Protein AF-B8B6C6-F1 (afdb_monomer)

Nearest PDB structures (foldseek):
  7q74-assembly2_B  TM=8.570E-01  e=9.473E-09  Schizosaccharomyces pombe 972h-
  4lt6-assembly2_B  TM=8.059E-01  e=7.022E-09  Homo sapiens
  7q72-assembly2_B  TM=8.423E-01  e=1.134E-08  Schizosaccharomyces pombe 972h-
  1f5a-assembly1_A  TM=8.511E-01  e=2.262E-07  Bos taurus
  3bn7-assembly1_A-2  TM=2.681E-01  e=3.094E-01  Caulobacter vibrioides CB15

Sequence (293 aa):
MKNRLTHTVDQEQEEHEHNSKKKNNKNKKKNKKKNNNNKKKKGRRRRSDKKREKKIEEEEEEINNNSKRRKRKKVLTTSHPHPKARRPDGSFMPILLPCTPPEFCTSNMTKGTFKKIREELMRGYALTKEPWRHDFEWVWLFAPFPYATKYEEFLRIALCAPTSEELRDWAGWVKSRFRNLILKLESIGVECDPDSTEEVDHTVFEPSIVCHWGLIYKTSTHIDISSLGEDFMKDVINDVYGKVKGTHSKLTMSIVRSSQLPKSLYSHSVYTPYIPQYMLGYQTPTDYSGAAG

InterPro domains:
  IPR007010 Poly(A) polymerase, RNA-binding domain [PF04926] (149-187)
  IPR011068 Nucleotidyltransferase, class I-like, C-terminal [SSF55003] (145-266)

Radius of gyration: 46.15 Å; Cα contacts (8 Å, |Δi|>4): 250; chains: 1; bounding box: 110×116×114 Å

Organism: Oryza sativa subsp. indica (NCBI:txid39946)

Mean predicted aligned error: 16.8 Å

pLDDT: mean 77.24, std 17.91, range [30.42, 97.0]

Solvent-accessible surface area (backbone atoms only — not comparable to full-atom values): 17427 Å² total; per-residue (Å²): 144,89,85,84,79,73,70,70,62,58,55,58,53,51,50,52,51,52,52,49,55,52,53,51,51,51,50,52,53,51,52,54,52,51,53,52,50,50,52,51,51,53,53,51,48,55,52,50,50,54,54,48,52,53,49,50,52,53,51,51,50,50,52,49,49,51,48,52,49,50,49,55,52,47,64,74,62,60,81,64,83,70,75,71,66,71,76,66,84,93,63,64,88,83,47,74,47,99,53,86,77,56,44,64,62,89,71,85,66,47,76,46,54,50,50,51,53,52,51,54,52,50,38,49,44,67,69,56,71,57,70,84,44,94,82,69,57,74,66,65,76,70,48,63,76,53,59,50,79,71,26,65,37,23,46,35,40,38,39,37,12,83,38,66,67,54,28,52,54,46,49,55,59,50,58,74,44,46,57,59,50,50,51,55,36,47,74,68,43,30,38,54,52,78,52,87,66,74,40,69,50,84,90,48,92,48,40,40,45,31,35,57,22,35,46,45,70,77,54,101,63,81,83,59,56,67,61,52,47,53,57,45,46,54,67,52,43,69,46,72,66,33,42,62,52,51,73,69,30,49,80,48,70,46,82,41,45,40,92,72,53,63,70,73,60,50,64,54,45,79,64,54,89,78,56,57,75,88,68,64,70,66,80,68,85,77,77,90,73,88,77,94,129

Foldseek 3Di:
DPDPPPPPPVVVVVVVVVVVVVVVVVVVVVVVVVVVVVVVVVVVVVVVVVVVVVVVVVVVVVVVVVVVVVVVVVVVVPDPPLPPAPPPPPDQPWDWDPDVSIDTDDDLDDPQNSVVVVLLVVLLCVLPVCCVPPPRDPCLNVQDDLVLVLAFKWKKKKKFFQDPVLRVVLCVLLVVLVSVLQVVCVVQQKHKAWDPDWDFDPVDPTTMTMTIIGIDHPDPGDDPQVVSVVVSLCVQPVDPVSVVSPVGMDIDIDMDGSVPDDCVSNPSCPCVVVAPPVSSSSDDPDPPDDDDD

Structure (mmCIF, N/CA/C/O backbone):
data_AF-B8B6C6-F1
#
_entry.id   AF-B8B6C6-F1
#
loop_
_atom_site.group_PDB
_atom_site.id
_atom_site.type_symbol
_atom_site.label_atom_id
_atom_site.label_alt_id
_atom_site.label_comp_id
_atom_site.label_asym_id
_atom_site.label_entity_id
_atom_site.label_seq_id
_atom_site.pdbx_PDB_ins_code
_atom_site.Cartn_x
_atom_site.Cartn_y
_atom_site.Cartn_z
_atom_site.occupancy
_atom_site.B_iso_or_equiv
_atom_site.auth_seq_id
_atom_site.auth_comp_id
_atom_site.auth_asym_id
_atom_site.auth_atom_id
_atom_site.pdbx_PDB_model_num
ATOM 1 N N . MET A 1 1 ? 84.127 76.822 -90.825 1.00 49.03 1 MET A N 1
ATOM 2 C CA . MET A 1 1 ? 84.798 75.607 -90.307 1.00 49.03 1 MET A CA 1
ATOM 3 C C . MET A 1 1 ? 85.359 75.891 -88.919 1.00 49.03 1 MET A C 1
ATOM 5 O O . MET A 1 1 ? 86.426 76.474 -88.829 1.00 49.03 1 MET A O 1
ATOM 9 N N . LYS A 1 2 ? 84.595 75.573 -87.868 1.00 50.22 2 LYS A N 1
ATOM 10 C CA . LYS A 1 2 ? 84.959 75.506 -86.434 1.00 50.22 2 LYS A CA 1
ATOM 11 C C . LYS A 1 2 ? 83.619 75.423 -85.702 1.00 50.22 2 LYS A C 1
ATOM 13 O O . LYS A 1 2 ? 82.993 76.449 -85.518 1.00 50.22 2 LYS A O 1
ATOM 18 N N . ASN A 1 3 ? 83.110 74.205 -85.517 1.00 49.62 3 ASN A N 1
ATOM 19 C CA . ASN A 1 3 ? 82.055 73.827 -84.551 1.00 49.62 3 ASN A CA 1
ATOM 20 C C . ASN A 1 3 ? 81.786 72.309 -84.623 1.00 49.62 3 ASN A C 1
ATOM 22 O O . ASN A 1 3 ? 80.660 71.841 -84.502 1.00 49.62 3 ASN A O 1
ATOM 26 N N . ARG A 1 4 ? 82.831 71.510 -84.879 1.00 51.12 4 ARG A N 1
ATOM 27 C CA . ARG A 1 4 ? 82.735 70.041 -84.939 1.00 51.12 4 ARG A CA 1
ATOM 28 C C . ARG A 1 4 ? 83.867 69.364 -84.167 1.00 51.12 4 ARG A C 1
ATOM 30 O O . ARG A 1 4 ? 84.365 68.333 -84.589 1.00 51.12 4 ARG A O 1
ATOM 37 N N . LEU A 1 5 ? 84.288 69.993 -83.067 1.00 53.97 5 LEU A N 1
ATOM 38 C CA . LEU A 1 5 ? 85.201 69.413 -82.074 1.00 53.97 5 LEU A CA 1
ATOM 39 C C . LEU A 1 5 ? 84.778 69.702 -80.616 1.00 53.97 5 LEU A C 1
ATOM 41 O O . LEU A 1 5 ? 85.496 69.335 -79.698 1.00 53.97 5 LEU A O 1
ATOM 45 N N . THR A 1 6 ? 83.617 70.326 -80.388 1.00 51.28 6 THR A N 1
ATOM 46 C CA . THR A 1 6 ? 83.077 70.606 -79.040 1.00 51.28 6 THR A CA 1
ATOM 47 C C . THR A 1 6 ? 81.849 69.764 -78.695 1.00 51.28 6 THR A C 1
ATOM 49 O O . THR A 1 6 ? 81.317 69.903 -77.610 1.00 51.28 6 THR A O 1
ATOM 52 N N . HIS A 1 7 ? 81.395 68.873 -79.585 1.00 53.59 7 HIS A N 1
ATOM 53 C CA . HIS A 1 7 ? 80.207 68.043 -79.333 1.00 53.59 7 HIS A CA 1
ATOM 54 C C . HIS A 1 7 ? 80.514 66.628 -78.823 1.00 53.59 7 HIS A C 1
ATOM 56 O O . HIS A 1 7 ? 79.595 65.931 -78.409 1.00 53.59 7 HIS A O 1
ATOM 62 N N . THR A 1 8 ? 81.783 66.207 -78.828 1.00 54.91 8 THR A N 1
ATOM 63 C CA . THR A 1 8 ? 82.182 64.831 -78.479 1.00 54.91 8 THR A CA 1
ATOM 64 C C . THR A 1 8 ? 82.743 64.689 -77.059 1.00 54.91 8 THR A C 1
ATOM 66 O O . THR A 1 8 ? 82.810 63.576 -76.559 1.00 54.91 8 THR A O 1
ATOM 69 N N . VAL A 1 9 ? 83.111 65.786 -76.384 1.00 54.47 9 VAL A N 1
ATOM 70 C CA . VAL A 1 9 ? 83.623 65.749 -74.994 1.00 54.47 9 VAL A CA 1
ATOM 71 C C . VAL A 1 9 ? 82.496 65.943 -73.969 1.00 54.47 9 VAL A C 1
ATOM 73 O O . VAL A 1 9 ? 82.506 65.305 -72.918 1.00 54.47 9 VAL A O 1
ATOM 76 N N . ASP A 1 10 ? 81.460 66.716 -74.309 1.00 53.41 10 ASP A N 1
ATOM 77 C CA . ASP A 1 10 ? 80.316 66.945 -73.414 1.00 53.41 10 ASP A CA 1
ATOM 78 C C . ASP A 1 10 ? 79.387 65.717 -73.302 1.00 53.41 10 ASP A C 1
ATOM 80 O O . ASP A 1 10 ? 78.819 65.467 -72.239 1.00 53.41 10 ASP A O 1
ATOM 84 N N . GLN A 1 11 ? 79.288 64.878 -74.345 1.00 54.41 11 GLN A N 1
ATOM 85 C CA . GLN A 1 11 ? 78.466 63.656 -74.300 1.00 54.41 11 GLN A CA 1
ATOM 86 C C . GLN A 1 11 ? 79.065 62.543 -73.420 1.00 54.41 11 GLN A C 1
ATOM 88 O O . GLN A 1 11 ? 78.319 61.842 -72.733 1.00 54.41 11 GLN A O 1
ATOM 93 N N . GLU A 1 12 ? 80.393 62.394 -73.373 1.00 55.03 12 GLU A N 1
ATOM 94 C CA . GLU A 1 12 ? 81.042 61.365 -72.544 1.00 55.03 12 GLU A CA 1
ATOM 95 C C . GLU A 1 12 ? 81.086 61.750 -71.052 1.00 55.03 12 GLU A C 1
ATOM 97 O O . GLU A 1 12 ? 80.965 60.880 -70.182 1.00 55.03 12 GLU A O 1
ATOM 102 N N . GLN A 1 13 ? 81.172 63.045 -70.721 1.00 55.22 13 GLN A N 1
ATOM 103 C CA . GLN A 1 13 ? 81.067 63.518 -69.333 1.00 55.22 13 GLN A CA 1
ATOM 104 C C . GLN A 1 13 ? 79.631 63.444 -68.788 1.00 55.22 13 GLN A C 1
ATOM 106 O O . GLN A 1 13 ? 79.444 63.019 -67.641 1.00 55.22 13 GLN A O 1
ATOM 111 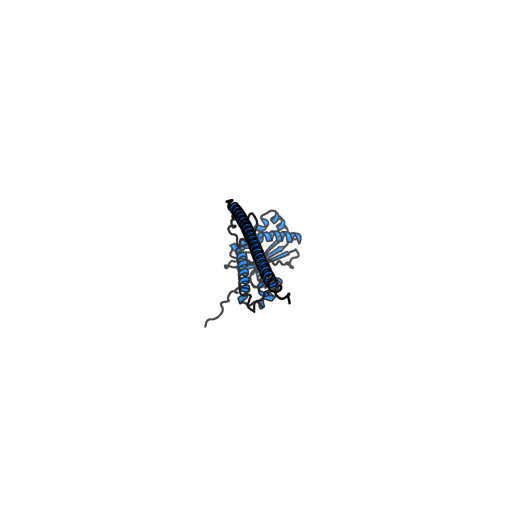N N . GLU A 1 14 ? 78.610 63.750 -69.596 1.00 56.22 14 GLU A N 1
ATOM 112 C CA . GLU A 1 14 ? 77.206 63.622 -69.181 1.00 56.22 14 GLU A CA 1
ATOM 113 C C . GLU A 1 14 ? 76.769 62.157 -68.993 1.00 56.22 14 GLU A C 1
ATOM 115 O O . GLU A 1 14 ? 76.078 61.840 -68.015 1.00 56.22 14 GLU A O 1
ATOM 120 N N . GLU A 1 15 ? 77.212 61.222 -69.844 1.00 56.38 15 GLU A N 1
ATOM 121 C CA . GLU A 1 15 ? 76.903 59.796 -69.663 1.00 56.38 15 GLU A CA 1
ATOM 122 C C . GLU A 1 15 ? 77.566 59.203 -68.412 1.00 56.38 15 GLU A C 1
ATOM 124 O O . GLU A 1 15 ? 76.921 58.450 -67.667 1.00 56.38 15 GLU A O 1
ATOM 129 N N . HIS A 1 16 ? 78.820 59.561 -68.118 1.00 57.09 16 HIS A N 1
ATOM 130 C CA . HIS A 1 16 ? 79.536 59.050 -66.946 1.00 57.09 16 HIS A CA 1
ATOM 131 C C . HIS A 1 16 ? 78.950 59.599 -65.629 1.00 57.09 16 HIS A C 1
ATOM 133 O O . HIS A 1 16 ? 78.791 58.860 -64.643 1.00 57.09 16 HIS A O 1
ATOM 139 N N . GLU A 1 17 ? 78.524 60.866 -65.614 1.00 57.88 17 GLU A N 1
ATOM 140 C CA . GLU A 1 17 ? 77.856 61.480 -64.464 1.00 57.88 17 GLU A CA 1
ATOM 141 C C . GLU A 1 17 ? 76.426 60.934 -64.267 1.00 57.88 17 GLU A C 1
ATOM 143 O O . GLU A 1 17 ? 76.012 60.629 -63.137 1.00 57.88 17 GLU A O 1
ATOM 148 N N . HIS A 1 18 ? 75.686 60.689 -65.356 1.00 57.31 18 HIS A N 1
ATOM 149 C CA . HIS A 1 18 ? 74.359 60.072 -65.310 1.00 57.31 18 HIS A CA 1
ATOM 150 C C . HIS A 1 18 ? 74.423 58.609 -64.822 1.00 57.31 18 HIS A C 1
ATOM 152 O O . HIS A 1 18 ? 73.567 58.179 -64.027 1.00 57.31 18 HIS A O 1
ATOM 158 N N . ASN A 1 19 ? 75.433 57.831 -65.228 1.00 56.00 19 ASN A N 1
ATOM 159 C CA . ASN A 1 19 ? 75.611 56.444 -64.780 1.00 56.00 19 ASN A CA 1
ATOM 160 C C . ASN A 1 19 ? 76.072 56.355 -63.313 1.00 56.00 19 ASN A C 1
ATOM 162 O O . ASN A 1 19 ? 75.595 55.492 -62.563 1.00 56.00 19 ASN A O 1
ATOM 166 N N . SER A 1 20 ? 76.921 57.286 -62.863 1.00 57.47 20 SER A N 1
ATOM 167 C CA . SER A 1 20 ? 77.331 57.421 -61.458 1.00 57.47 20 SER A CA 1
ATOM 168 C C . SER A 1 20 ? 76.147 57.789 -60.547 1.00 57.47 20 SER A C 1
ATOM 170 O O . SER A 1 20 ? 75.881 57.102 -59.551 1.00 57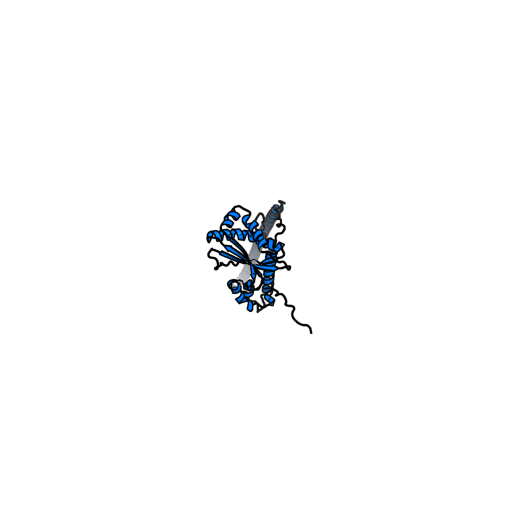.47 20 SER A O 1
ATOM 172 N N . LYS A 1 21 ? 75.321 58.773 -60.944 1.00 59.16 21 LYS A N 1
ATOM 173 C CA . LYS A 1 21 ? 74.080 59.154 -60.235 1.00 59.16 21 LYS A CA 1
ATOM 174 C C . LYS A 1 21 ? 73.056 58.003 -60.198 1.00 59.16 21 LYS A C 1
ATOM 176 O O . LYS A 1 21 ? 72.447 57.750 -59.150 1.00 59.16 21 LYS A O 1
ATOM 181 N N . LYS A 1 22 ? 72.904 57.223 -61.282 1.00 58.84 22 LYS A N 1
ATOM 182 C CA . LYS A 1 22 ? 72.038 56.018 -61.330 1.00 58.84 22 LYS A CA 1
ATOM 183 C C . LYS A 1 22 ? 72.540 54.886 -60.417 1.00 58.84 22 LYS A C 1
ATOM 185 O O . LYS A 1 22 ? 71.722 54.280 -59.712 1.00 58.84 22 LYS A O 1
ATOM 190 N N . LYS A 1 23 ? 73.850 54.601 -60.375 1.00 58.16 23 LYS A N 1
ATOM 191 C CA . LYS A 1 23 ? 74.448 53.591 -59.472 1.00 58.16 23 LYS A CA 1
ATOM 192 C C . LYS A 1 23 ? 74.308 53.991 -57.997 1.00 58.16 23 LYS A C 1
ATOM 194 O O . LYS A 1 23 ? 73.863 53.169 -57.190 1.00 58.16 23 LYS A O 1
ATOM 199 N N . ASN A 1 24 ? 74.555 55.257 -57.654 1.00 57.97 24 ASN A N 1
ATOM 200 C CA . ASN A 1 24 ? 74.389 55.760 -56.286 1.00 57.97 24 ASN A CA 1
ATOM 201 C C . ASN A 1 24 ? 72.928 55.719 -55.807 1.00 57.97 24 ASN A C 1
ATOM 203 O O . ASN A 1 24 ? 72.651 55.291 -54.682 1.00 57.97 24 ASN A O 1
ATOM 207 N N . ASN A 1 25 ? 71.965 56.062 -56.669 1.00 58.41 25 ASN A N 1
ATOM 208 C CA . ASN A 1 25 ? 70.543 55.957 -56.330 1.00 58.41 25 ASN A CA 1
ATOM 209 C C . ASN A 1 25 ? 70.062 54.504 -56.181 1.00 58.41 25 ASN A C 1
ATOM 211 O O . ASN A 1 25 ? 69.259 54.212 -55.287 1.00 58.41 25 ASN A O 1
ATOM 215 N N . LYS A 1 26 ? 70.574 53.563 -56.991 1.00 59.88 26 LYS A N 1
ATOM 216 C CA . LYS A 1 26 ? 70.295 52.124 -56.822 1.00 59.88 26 LYS A CA 1
ATOM 217 C C . LYS A 1 26 ? 70.861 51.584 -55.500 1.00 59.88 26 LYS A C 1
ATOM 219 O O . LYS A 1 26 ? 70.149 50.854 -54.805 1.00 59.88 26 LYS A O 1
ATOM 224 N N . ASN A 1 27 ? 72.071 51.984 -55.100 1.00 58.62 27 ASN A N 1
ATOM 225 C CA . ASN A 1 27 ? 72.664 51.585 -53.816 1.00 58.62 27 ASN A CA 1
ATOM 226 C C . ASN A 1 27 ? 71.936 52.196 -52.608 1.00 58.62 27 ASN A C 1
ATOM 228 O O . ASN A 1 27 ? 71.608 51.468 -51.667 1.00 58.62 27 ASN A O 1
ATOM 232 N N . LYS A 1 28 ? 71.559 53.483 -52.661 1.00 60.22 28 LYS A N 1
ATOM 233 C CA . LYS A 1 28 ? 70.722 54.117 -51.623 1.00 60.22 28 LYS A CA 1
ATOM 234 C C . LYS A 1 28 ? 69.364 53.419 -51.474 1.00 60.22 28 LYS A C 1
ATOM 236 O O . LYS A 1 28 ? 68.948 53.125 -50.352 1.00 60.22 28 LYS A O 1
ATOM 241 N N . LYS A 1 29 ? 68.691 53.068 -52.581 1.00 61.59 29 LYS A N 1
ATOM 242 C CA . LYS A 1 29 ? 67.421 52.311 -52.547 1.00 61.59 29 LYS A CA 1
ATOM 243 C C . LYS A 1 29 ? 67.596 50.896 -51.976 1.00 61.59 29 LYS A C 1
ATOM 245 O O . LYS A 1 29 ? 66.775 50.480 -51.157 1.00 61.59 29 LYS A O 1
ATOM 250 N N . LYS A 1 30 ? 68.666 50.169 -52.333 1.00 60.03 30 LYS A N 1
ATOM 251 C CA . LYS A 1 30 ? 68.965 48.833 -51.775 1.00 60.03 30 LYS A CA 1
ATOM 252 C C . LYS A 1 30 ? 69.245 48.878 -50.267 1.00 60.03 30 LYS A C 1
ATOM 254 O O . LYS A 1 30 ? 68.677 48.068 -49.535 1.00 60.03 30 LYS A O 1
ATOM 259 N N . ASN A 1 31 ? 70.026 49.848 -49.786 1.00 60.41 31 ASN A N 1
ATOM 260 C CA . ASN A 1 31 ? 70.301 50.009 -48.352 1.00 60.41 31 ASN A CA 1
ATOM 261 C C . ASN A 1 31 ? 69.053 50.417 -47.558 1.00 60.41 31 ASN A C 1
ATOM 263 O O . ASN A 1 31 ? 68.789 49.850 -46.497 1.00 60.41 31 ASN A O 1
ATOM 267 N N . LYS A 1 32 ? 68.210 51.306 -48.102 1.00 61.50 32 LYS A N 1
ATOM 268 C CA . LYS A 1 32 ? 66.925 51.676 -47.480 1.00 61.50 32 LYS A CA 1
ATOM 269 C C . LYS A 1 32 ? 65.971 50.472 -47.388 1.00 61.50 32 LYS A C 1
ATOM 271 O O . LYS A 1 32 ? 65.325 50.274 -46.359 1.00 61.50 32 LYS A O 1
ATOM 276 N N . LYS A 1 33 ? 65.943 49.607 -48.413 1.00 62.22 33 LYS A N 1
ATOM 277 C CA . LYS A 1 33 ? 65.142 48.366 -48.429 1.00 62.22 33 LYS A CA 1
ATOM 278 C C . LYS A 1 33 ? 65.673 47.316 -47.436 1.00 62.22 33 LYS A C 1
ATOM 280 O O . LYS A 1 33 ? 64.876 46.725 -46.709 1.00 62.22 33 LYS A O 1
ATOM 285 N N . LYS A 1 34 ? 67.000 47.140 -47.326 1.00 60.88 34 LYS A N 1
ATOM 286 C CA . LYS A 1 34 ? 67.636 46.275 -46.306 1.00 60.88 34 LYS A CA 1
ATOM 287 C C . LYS A 1 34 ? 67.346 46.755 -44.877 1.00 60.88 34 LYS A C 1
ATOM 289 O O . LYS A 1 34 ? 66.923 45.950 -44.048 1.00 60.88 34 LYS A O 1
ATOM 294 N N . ASN A 1 35 ? 67.472 48.056 -44.599 1.00 61.44 35 ASN A N 1
ATOM 295 C CA . ASN A 1 35 ? 67.172 48.616 -43.274 1.00 61.44 35 ASN A CA 1
ATOM 296 C C . ASN A 1 35 ? 65.692 48.470 -42.890 1.00 61.44 35 ASN A C 1
ATOM 298 O O . ASN A 1 35 ? 65.389 48.098 -41.754 1.00 61.44 35 ASN A O 1
ATOM 302 N N . ASN A 1 36 ? 64.766 48.676 -43.830 1.00 59.84 36 ASN A N 1
ATOM 303 C CA . ASN A 1 36 ? 63.338 48.466 -43.576 1.00 59.84 36 ASN A CA 1
ATOM 304 C C . ASN A 1 36 ? 62.997 46.991 -43.315 1.00 59.84 36 ASN A C 1
ATOM 306 O O . ASN A 1 36 ? 62.204 46.696 -42.418 1.00 59.84 36 ASN A O 1
ATOM 310 N N . ASN A 1 37 ? 63.629 46.055 -44.029 1.00 61.06 37 ASN A N 1
ATOM 311 C CA . ASN A 1 37 ? 63.444 44.623 -43.783 1.00 61.06 37 ASN A CA 1
ATOM 312 C C . ASN A 1 37 ? 64.000 44.190 -42.418 1.00 61.06 37 ASN A C 1
ATOM 314 O O . ASN A 1 37 ? 63.348 43.414 -41.718 1.00 61.06 37 ASN A O 1
ATOM 318 N N . ASN A 1 38 ? 65.142 44.736 -41.990 1.00 60.28 38 ASN A N 1
ATOM 319 C CA . ASN A 1 38 ? 65.692 44.477 -40.657 1.00 60.28 38 ASN A CA 1
ATOM 320 C C . ASN A 1 38 ? 64.816 45.062 -39.539 1.00 60.28 38 ASN A C 1
ATOM 322 O O . ASN A 1 38 ? 64.580 44.380 -38.540 1.00 60.28 38 ASN A O 1
ATOM 326 N N . LYS A 1 39 ? 64.256 46.269 -39.715 1.00 60.16 39 LYS A N 1
ATOM 327 C CA . LYS A 1 39 ? 63.278 46.842 -38.770 1.00 60.16 39 LYS A CA 1
ATOM 328 C C . LYS A 1 39 ? 62.004 45.993 -38.681 1.00 60.16 39 LYS A C 1
ATOM 330 O O . LYS A 1 39 ? 61.557 45.696 -37.575 1.00 60.16 39 LYS A O 1
ATOM 335 N N . LYS A 1 40 ? 61.467 45.512 -39.812 1.00 59.88 40 LYS A N 1
ATOM 336 C CA . LYS A 1 40 ? 60.311 44.593 -39.829 1.00 59.88 40 LYS A CA 1
ATOM 337 C C . LYS A 1 40 ? 60.617 43.247 -39.158 1.00 59.88 40 LYS A C 1
ATOM 339 O O . LYS A 1 40 ? 59.788 42.765 -38.391 1.00 59.88 40 LYS A O 1
ATOM 344 N N . LYS A 1 41 ? 61.800 42.657 -39.384 1.00 58.72 41 LYS A N 1
ATOM 345 C CA . LYS A 1 41 ? 62.229 41.418 -38.703 1.00 58.72 41 LYS A CA 1
ATOM 346 C C . LYS A 1 41 ? 62.379 41.612 -37.190 1.00 58.72 41 LYS A C 1
ATOM 348 O O . LYS A 1 41 ? 61.880 40.779 -36.439 1.00 58.72 41 LYS A O 1
ATOM 353 N N . LYS A 1 42 ? 62.986 42.717 -36.732 1.00 57.75 42 LYS A N 1
ATOM 354 C CA . LYS A 1 42 ? 63.080 43.050 -35.296 1.00 57.75 42 LYS A CA 1
ATOM 355 C C . LYS A 1 42 ? 61.699 43.266 -34.662 1.00 57.75 42 LYS A C 1
ATOM 357 O O . LYS A 1 42 ? 61.456 42.768 -33.571 1.00 57.75 42 LYS A O 1
ATOM 362 N N . GLY A 1 43 ? 60.779 43.937 -35.359 1.00 60.41 43 GLY A N 1
ATOM 363 C CA . GLY A 1 43 ? 59.394 44.107 -34.902 1.00 60.41 43 GLY A CA 1
ATOM 364 C C . GLY A 1 43 ? 58.616 42.788 -34.815 1.00 60.41 43 GLY A C 1
ATOM 365 O O . GLY A 1 43 ? 57.879 42.578 -33.856 1.00 60.41 43 GLY A O 1
ATOM 366 N N . ARG A 1 44 ? 58.813 41.872 -35.775 1.00 59.47 44 ARG A N 1
ATOM 367 C CA . ARG A 1 44 ? 58.216 40.525 -35.743 1.00 59.47 44 ARG A CA 1
ATOM 368 C C . ARG A 1 44 ? 58.761 39.670 -34.598 1.00 59.47 44 ARG A C 1
ATOM 370 O O . ARG A 1 44 ? 57.956 39.037 -33.931 1.00 59.47 44 ARG A O 1
ATOM 377 N N . ARG A 1 45 ? 60.076 39.708 -34.337 1.00 58.62 45 ARG A N 1
ATOM 378 C CA . ARG A 1 45 ? 60.689 39.029 -33.178 1.00 58.62 45 ARG A CA 1
ATOM 379 C C . ARG A 1 45 ? 60.138 39.568 -31.857 1.00 58.62 45 ARG A C 1
ATOM 381 O O . ARG A 1 45 ? 59.553 38.812 -31.105 1.00 58.62 45 ARG A O 1
ATOM 388 N N . ARG A 1 46 ? 60.124 40.891 -31.660 1.00 62.59 46 ARG A N 1
ATOM 389 C CA . ARG A 1 46 ? 59.526 41.501 -30.453 1.00 62.59 46 ARG A CA 1
ATOM 390 C C . ARG A 1 46 ? 58.051 41.136 -30.243 1.00 62.59 46 ARG A C 1
ATOM 392 O O . ARG A 1 46 ? 57.613 41.003 -29.108 1.00 62.59 46 ARG A O 1
ATOM 399 N N . ARG A 1 47 ? 57.273 40.983 -31.323 1.00 59.88 47 ARG A N 1
ATOM 400 C CA . ARG A 1 47 ? 55.881 40.510 -31.239 1.00 59.88 47 ARG A CA 1
ATOM 401 C C . ARG A 1 47 ? 55.784 39.018 -30.914 1.00 59.88 47 ARG A C 1
ATOM 403 O O . ARG A 1 47 ? 54.861 38.653 -30.199 1.00 59.88 47 ARG A O 1
ATOM 410 N N . SER A 1 48 ? 56.687 38.168 -31.415 1.00 62.53 48 SER A N 1
ATOM 411 C CA . SER A 1 48 ? 56.708 36.753 -31.016 1.00 62.53 48 SER A CA 1
ATOM 412 C C . SER A 1 48 ? 57.161 36.576 -29.575 1.00 62.53 48 SER A C 1
ATOM 414 O O . SER A 1 48 ? 56.591 35.743 -28.885 1.00 62.53 48 SER A O 1
ATOM 416 N N . ASP A 1 49 ? 58.121 37.379 -29.122 1.00 70.69 49 ASP A N 1
ATOM 417 C CA . ASP A 1 49 ? 58.659 37.316 -27.762 1.00 70.69 49 ASP A CA 1
ATOM 418 C C . ASP A 1 49 ? 57.586 37.749 -26.754 1.00 70.69 49 ASP A C 1
ATOM 420 O O . ASP A 1 49 ? 57.247 36.968 -25.874 1.00 70.69 49 ASP A O 1
ATOM 424 N N . LYS A 1 50 ? 56.889 38.872 -26.998 1.00 68.94 50 LYS A N 1
ATOM 425 C CA . LYS A 1 50 ? 55.712 39.264 -26.195 1.00 68.94 50 LYS A CA 1
ATOM 426 C C . LYS A 1 50 ? 54.586 38.231 -26.204 1.00 68.94 50 LYS A C 1
ATOM 428 O O . LYS A 1 50 ? 53.872 38.087 -25.221 1.00 68.94 50 LYS A O 1
ATOM 433 N N . LYS A 1 51 ? 54.373 37.534 -27.326 1.00 69.62 51 LYS A N 1
ATOM 434 C CA . LYS A 1 51 ? 53.337 36.494 -27.416 1.00 69.62 51 LYS A CA 1
ATOM 435 C C . LYS A 1 51 ? 53.744 35.225 -26.660 1.00 69.62 51 LYS A C 1
ATOM 437 O O . LYS A 1 51 ? 52.869 34.519 -26.178 1.00 69.62 51 LYS A O 1
ATOM 442 N N . ARG A 1 52 ? 55.047 34.942 -26.559 1.00 69.69 52 ARG A N 1
ATOM 443 C CA . ARG A 1 52 ? 55.588 33.863 -25.724 1.00 69.69 52 ARG A CA 1
ATOM 444 C C . ARG A 1 52 ? 55.511 34.220 -24.245 1.00 69.69 52 ARG A C 1
ATOM 446 O O . ARG A 1 52 ? 55.018 33.398 -23.495 1.00 69.69 52 ARG A O 1
ATOM 453 N N . GLU A 1 53 ? 55.898 35.434 -23.858 1.00 75.75 53 GLU A N 1
ATOM 454 C CA . GLU A 1 53 ? 55.764 35.929 -22.476 1.00 75.75 53 GLU A CA 1
ATOM 455 C C . GLU A 1 53 ? 54.312 35.860 -22.000 1.00 75.75 53 GLU A C 1
ATOM 457 O O . GLU A 1 53 ? 54.037 35.262 -20.970 1.00 75.75 53 GLU A O 1
ATOM 462 N N . LYS A 1 54 ? 53.363 36.343 -22.810 1.00 71.38 54 LYS A N 1
ATOM 463 C CA . LYS A 1 54 ? 51.938 36.291 -22.458 1.00 71.38 54 LYS A CA 1
ATOM 464 C C . LYS A 1 54 ? 51.398 34.861 -22.330 1.00 71.38 54 LYS A C 1
ATOM 466 O O . LYS A 1 54 ? 50.530 34.602 -21.510 1.00 71.38 54 LYS A O 1
ATOM 471 N N . LYS A 1 55 ? 51.927 33.928 -23.128 1.00 75.69 55 LYS A N 1
ATOM 472 C CA . LYS A 1 55 ? 51.571 32.508 -23.032 1.00 75.69 55 LYS A CA 1
ATOM 473 C C . LYS A 1 55 ? 52.150 31.862 -21.768 1.00 75.69 55 LYS A C 1
ATOM 475 O O . LYS A 1 55 ? 51.495 31.019 -21.174 1.00 75.69 55 LYS A O 1
ATOM 480 N N . ILE A 1 56 ? 53.355 32.265 -21.363 1.00 76.56 56 ILE A N 1
ATOM 481 C CA . ILE A 1 56 ? 53.979 31.814 -20.114 1.00 76.56 56 ILE A CA 1
ATOM 482 C C . ILE A 1 56 ? 53.191 32.352 -18.913 1.00 76.56 56 ILE A C 1
ATOM 484 O O . ILE A 1 56 ? 52.900 31.580 -18.011 1.00 76.56 56 ILE A O 1
ATOM 488 N N . GLU A 1 57 ? 52.768 33.621 -18.931 1.00 75.06 57 GLU A N 1
ATOM 489 C CA . GLU A 1 57 ? 51.896 34.186 -17.887 1.00 75.06 57 GLU A CA 1
ATOM 490 C C . GLU A 1 57 ? 50.549 33.446 -17.794 1.00 75.06 57 GLU A C 1
ATOM 492 O O . GLU A 1 57 ? 50.118 33.104 -16.694 1.00 75.06 57 GLU A O 1
ATOM 497 N N . GLU A 1 58 ? 49.908 33.134 -18.928 1.00 74.06 58 GLU A N 1
ATOM 498 C CA . GLU A 1 58 ? 48.662 32.347 -18.962 1.00 74.06 58 GLU A CA 1
ATOM 499 C C . GLU A 1 58 ? 48.865 30.912 -18.427 1.00 74.06 58 GLU A C 1
ATOM 501 O O . GLU A 1 58 ? 48.044 30.423 -17.648 1.00 74.06 58 GLU A O 1
ATOM 506 N N . GLU A 1 59 ? 49.970 30.245 -18.785 1.00 76.75 59 GLU A N 1
ATOM 507 C CA . GLU A 1 59 ? 50.312 28.907 -18.276 1.00 76.75 59 GLU A CA 1
ATOM 508 C C . GLU A 1 59 ? 50.645 28.934 -16.769 1.00 76.75 59 GLU A C 1
ATOM 510 O O . GLU A 1 59 ? 50.208 28.055 -16.024 1.00 76.75 59 GLU A O 1
ATOM 515 N N . GLU A 1 60 ? 51.358 29.952 -16.277 1.00 75.62 60 GLU A N 1
ATOM 516 C CA . GLU A 1 60 ? 51.641 30.130 -14.846 1.00 75.62 60 GLU A CA 1
ATOM 517 C C . GLU A 1 60 ? 50.368 30.408 -14.037 1.00 75.62 60 GLU A C 1
ATOM 519 O O . GLU A 1 60 ? 50.194 29.867 -12.937 1.00 75.62 60 GLU A O 1
ATOM 524 N N . GLU A 1 61 ? 49.443 31.199 -14.582 1.00 74.19 61 GLU A N 1
ATOM 525 C CA . GLU A 1 61 ? 48.151 31.467 -13.960 1.00 74.19 61 GLU A CA 1
ATOM 526 C C . GLU A 1 61 ? 47.277 30.202 -13.924 1.00 74.19 61 GLU A C 1
ATOM 528 O O . GLU A 1 61 ? 46.658 29.902 -12.896 1.00 74.19 61 GLU A O 1
ATOM 533 N N . GLU A 1 62 ? 47.295 29.387 -14.983 1.00 73.50 62 GLU A N 1
ATOM 534 C CA . GLU A 1 62 ? 46.629 28.083 -15.020 1.00 73.50 62 GLU A CA 1
ATOM 535 C C . GLU A 1 62 ? 47.237 27.095 -14.009 1.00 73.50 62 GLU A C 1
ATOM 537 O O . GLU A 1 62 ? 46.504 26.425 -13.271 1.00 73.50 62 GLU A O 1
ATOM 542 N N . ILE A 1 63 ? 48.567 27.039 -13.894 1.00 73.88 63 ILE A N 1
ATOM 543 C CA . ILE A 1 63 ? 49.272 26.216 -12.900 1.00 73.88 63 ILE A CA 1
ATOM 544 C C . ILE A 1 63 ? 48.929 26.676 -11.479 1.00 73.88 63 ILE A C 1
ATOM 546 O O . ILE A 1 63 ? 48.651 25.842 -10.609 1.00 73.88 63 ILE A O 1
ATOM 550 N N . ASN A 1 64 ? 48.887 27.985 -11.227 1.00 72.06 64 ASN A N 1
ATOM 551 C CA . ASN A 1 64 ? 48.533 28.536 -9.923 1.00 72.06 64 ASN A CA 1
ATOM 552 C C . ASN A 1 64 ? 47.060 28.260 -9.581 1.00 72.06 64 ASN A C 1
ATOM 554 O O . ASN A 1 64 ? 46.744 27.844 -8.464 1.00 72.06 64 ASN A O 1
ATOM 558 N N . ASN A 1 65 ? 46.154 28.384 -10.552 1.00 67.12 65 ASN A N 1
ATOM 559 C CA . ASN A 1 65 ? 44.740 28.055 -10.388 1.00 67.12 65 ASN A CA 1
ATOM 560 C C . ASN A 1 65 ? 44.524 26.556 -10.152 1.00 67.12 65 ASN A C 1
ATOM 562 O O . ASN A 1 65 ? 43.764 26.182 -9.254 1.00 67.12 65 ASN A O 1
ATOM 566 N N . ASN A 1 66 ? 45.253 25.688 -10.856 1.00 67.88 66 ASN A N 1
ATOM 567 C CA . ASN A 1 66 ? 45.253 24.245 -10.622 1.00 67.88 66 ASN A CA 1
ATOM 568 C C . ASN A 1 66 ? 45.863 23.878 -9.263 1.00 67.88 66 ASN A C 1
ATOM 570 O O . ASN A 1 66 ? 45.343 22.995 -8.579 1.00 67.88 66 ASN A O 1
ATOM 574 N N . SER A 1 67 ? 46.904 24.583 -8.815 1.00 66.81 67 SER A N 1
ATOM 575 C CA . SER A 1 67 ? 47.494 24.429 -7.480 1.00 66.81 67 SER A CA 1
ATOM 576 C C . SER A 1 67 ? 46.522 24.870 -6.381 1.00 66.81 67 SER A C 1
ATOM 578 O O . SER A 1 67 ? 46.311 24.130 -5.420 1.00 66.81 67 SER A O 1
ATOM 580 N N . LYS A 1 68 ? 45.820 26.000 -6.548 1.00 65.62 68 LYS A N 1
ATOM 581 C CA . LYS A 1 68 ? 44.733 26.446 -5.655 1.00 65.62 68 LYS A CA 1
ATOM 582 C C . LYS A 1 68 ? 43.562 25.457 -5.642 1.00 65.62 68 LYS A C 1
ATOM 584 O O . LYS A 1 68 ? 43.053 25.141 -4.568 1.00 65.62 68 LYS A O 1
ATOM 589 N N . ARG A 1 69 ? 43.173 24.894 -6.795 1.00 59.88 69 ARG A N 1
ATOM 590 C CA . ARG A 1 69 ? 42.164 23.817 -6.903 1.00 59.88 69 ARG A CA 1
ATOM 591 C C . ARG A 1 69 ? 42.610 22.541 -6.192 1.00 59.88 69 ARG A C 1
ATOM 593 O O . ARG A 1 69 ? 41.813 21.935 -5.482 1.00 59.88 69 ARG A O 1
ATOM 600 N N . ARG A 1 70 ? 43.879 22.147 -6.339 1.00 58.31 70 ARG A N 1
ATOM 601 C CA . ARG A 1 70 ? 44.483 21.003 -5.639 1.00 58.31 70 ARG A CA 1
ATOM 602 C C . ARG A 1 70 ? 44.580 21.240 -4.135 1.00 58.31 70 ARG A C 1
ATOM 604 O O . ARG A 1 70 ? 44.306 20.314 -3.387 1.00 58.31 70 ARG A O 1
ATOM 611 N N . LYS A 1 71 ? 44.892 22.460 -3.687 1.00 56.38 71 LYS A N 1
ATOM 612 C CA . LYS A 1 71 ? 44.870 22.854 -2.268 1.00 56.38 71 LYS A CA 1
ATOM 613 C C . LYS A 1 71 ? 43.447 22.848 -1.704 1.00 56.38 71 LYS A C 1
ATOM 615 O O . LYS A 1 71 ? 43.249 22.280 -0.643 1.00 56.38 71 LYS A O 1
ATOM 620 N N . ARG A 1 72 ? 42.444 23.350 -2.437 1.00 55.34 72 ARG A N 1
ATOM 621 C CA . ARG A 1 72 ? 41.016 23.235 -2.068 1.00 55.34 72 ARG A CA 1
ATOM 622 C C . ARG A 1 72 ? 40.544 21.779 -1.998 1.00 55.34 72 ARG A C 1
ATOM 624 O O . ARG A 1 72 ? 39.894 21.409 -1.030 1.00 55.34 72 ARG A O 1
ATOM 631 N N . LYS A 1 73 ? 40.930 20.933 -2.964 1.00 52.81 73 LYS A N 1
ATOM 632 C CA . LYS A 1 73 ? 40.700 19.478 -2.893 1.00 52.81 73 LYS A CA 1
ATOM 633 C C . LYS A 1 73 ? 41.432 18.843 -1.706 1.00 52.81 73 LYS A C 1
ATOM 635 O O . LYS A 1 73 ? 40.846 18.001 -1.049 1.00 52.81 73 LYS A O 1
ATOM 640 N N . LYS A 1 74 ? 42.663 19.271 -1.395 1.00 48.72 74 LYS A N 1
ATOM 641 C CA . LYS A 1 74 ? 43.429 18.773 -0.240 1.00 48.72 74 LYS A CA 1
ATOM 642 C C . LYS A 1 74 ? 42.806 19.163 1.102 1.00 48.72 74 LYS A C 1
ATOM 644 O O . LYS A 1 74 ? 42.755 18.310 1.977 1.00 48.72 74 LYS A O 1
ATOM 649 N N . VAL A 1 75 ? 42.295 20.389 1.239 1.00 50.25 75 VAL A N 1
ATOM 650 C CA . VAL A 1 75 ? 41.540 20.856 2.422 1.00 50.25 75 VAL A CA 1
ATOM 651 C C . VAL A 1 75 ? 40.208 20.108 2.561 1.00 50.25 75 VAL A C 1
ATOM 653 O O . VAL A 1 75 ? 39.772 19.844 3.671 1.00 50.25 75 VAL A O 1
ATOM 656 N N . LEU A 1 76 ? 39.595 19.670 1.457 1.00 48.34 76 LEU A N 1
ATOM 657 C CA . LEU A 1 76 ? 38.431 18.775 1.513 1.00 48.34 76 LEU A CA 1
ATOM 658 C C . LEU A 1 76 ? 38.806 17.323 1.885 1.00 48.34 76 LEU A C 1
ATOM 660 O O . LEU A 1 76 ? 37.950 16.558 2.310 1.00 48.34 76 LEU A O 1
ATOM 664 N N . THR A 1 77 ? 40.080 16.931 1.754 1.00 43.50 77 THR A N 1
ATOM 665 C CA . THR A 1 77 ? 40.578 15.589 2.121 1.00 43.50 77 THR A CA 1
ATOM 666 C C . THR A 1 77 ? 41.333 15.541 3.453 1.00 43.50 77 THR A C 1
ATOM 668 O O . THR A 1 77 ? 41.807 14.474 3.836 1.00 43.50 77 THR A O 1
ATOM 671 N N . THR A 1 78 ? 41.454 16.654 4.186 1.00 40.78 78 THR A N 1
ATOM 672 C CA . THR A 1 78 ? 41.918 16.620 5.580 1.00 40.78 78 THR A CA 1
ATOM 673 C C . THR A 1 78 ? 40.781 16.113 6.456 1.00 40.78 78 THR A C 1
ATOM 675 O O . THR A 1 78 ? 39.959 16.893 6.923 1.00 40.78 78 THR A O 1
ATOM 678 N N . SER A 1 79 ? 40.730 14.786 6.584 1.00 44.03 79 SER A N 1
ATOM 679 C CA . SER A 1 79 ? 40.058 13.965 7.597 1.00 44.03 79 SER A CA 1
ATOM 680 C C . SER A 1 79 ? 39.323 14.724 8.714 1.00 44.03 79 SER A C 1
ATOM 682 O O . SER A 1 79 ? 39.733 14.707 9.871 1.00 44.03 79 SER A O 1
ATOM 684 N N . HIS A 1 80 ? 38.191 15.337 8.389 1.00 43.41 80 HIS A N 1
ATOM 685 C CA . HIS A 1 80 ? 37.031 15.210 9.254 1.00 43.41 80 HIS A CA 1
ATOM 686 C C . HIS A 1 80 ? 36.307 13.961 8.763 1.00 43.41 80 HIS A C 1
ATOM 688 O O . HIS A 1 80 ? 36.140 13.815 7.547 1.00 43.41 80 HIS A O 1
ATOM 694 N N . PRO A 1 81 ? 35.931 13.019 9.642 1.00 44.78 81 PRO A N 1
ATOM 695 C CA . PRO A 1 81 ? 35.074 11.929 9.227 1.00 44.78 81 PRO A CA 1
ATOM 696 C C . PRO A 1 81 ? 33.761 12.571 8.779 1.00 44.78 81 PRO A C 1
ATOM 698 O O . PRO A 1 81 ? 32.924 12.922 9.603 1.00 44.78 81 PRO A O 1
ATOM 701 N N . HIS A 1 82 ? 33.586 12.776 7.469 1.00 50.09 82 HIS A N 1
ATOM 702 C CA . HIS A 1 82 ? 32.251 12.965 6.926 1.00 50.09 82 HIS A CA 1
ATOM 703 C C . HIS A 1 82 ? 31.448 11.777 7.447 1.00 50.09 82 HIS A C 1
ATOM 705 O O . HIS A 1 82 ? 31.902 10.644 7.234 1.00 50.09 82 HIS A O 1
ATOM 711 N N . PRO A 1 83 ? 30.341 11.997 8.178 1.00 51.62 83 PRO A N 1
ATOM 712 C CA . PRO A 1 83 ? 29.547 10.895 8.676 1.00 51.62 83 PRO A CA 1
ATOM 713 C C . PRO A 1 83 ? 29.144 10.092 7.445 1.00 51.62 83 PRO A C 1
ATOM 715 O O . PRO A 1 83 ? 28.366 10.551 6.610 1.00 51.62 83 PRO A O 1
ATOM 718 N N . LYS A 1 84 ? 29.763 8.920 7.264 1.00 60.44 84 LYS A N 1
ATOM 719 C CA . LYS A 1 84 ? 29.304 7.960 6.272 1.00 60.44 84 LYS A CA 1
ATOM 720 C C . LYS A 1 84 ? 27.887 7.662 6.719 1.00 60.44 84 LYS A C 1
ATOM 722 O O . LYS A 1 84 ? 27.728 7.089 7.795 1.00 60.44 84 LYS A O 1
ATOM 727 N N . ALA A 1 85 ? 26.892 8.114 5.959 1.00 64.06 85 ALA A N 1
ATOM 728 C CA . ALA A 1 85 ? 25.505 7.797 6.246 1.00 64.06 85 ALA A CA 1
ATOM 729 C C . ALA A 1 85 ? 25.425 6.270 6.335 1.00 64.06 85 ALA A C 1
ATOM 731 O O . ALA A 1 85 ? 25.602 5.562 5.338 1.00 64.06 85 ALA A O 1
ATOM 732 N N . ARG A 1 86 ? 25.305 5.752 7.562 1.00 74.44 86 ARG A N 1
ATOM 733 C CA . ARG A 1 86 ? 25.211 4.317 7.794 1.00 74.44 86 ARG A CA 1
ATOM 734 C C . ARG A 1 86 ? 23.889 3.909 7.172 1.00 74.44 86 ARG A C 1
ATOM 736 O O . ARG A 1 86 ? 22.857 4.488 7.507 1.00 74.44 86 ARG A O 1
ATOM 743 N N . ARG A 1 87 ? 23.932 2.969 6.225 1.00 74.62 87 ARG A N 1
ATOM 744 C CA . ARG A 1 87 ? 22.699 2.420 5.659 1.00 74.62 87 ARG A CA 1
ATOM 745 C C . ARG A 1 87 ? 21.833 1.938 6.823 1.00 74.62 87 ARG A C 1
ATOM 747 O O . ARG A 1 87 ? 22.371 1.233 7.677 1.00 74.62 87 ARG A O 1
ATOM 754 N N . PRO A 1 88 ? 20.550 2.316 6.884 1.00 72.44 88 PRO A N 1
ATOM 755 C CA . PRO A 1 88 ? 19.668 1.786 7.907 1.00 72.44 88 PRO A CA 1
ATOM 756 C C . PRO A 1 88 ? 19.613 0.262 7.763 1.00 72.44 88 PRO A C 1
ATOM 758 O O . PRO A 1 88 ? 19.297 -0.250 6.682 1.00 72.44 88 PRO A O 1
ATOM 761 N N . ASP A 1 89 ? 19.980 -0.456 8.822 1.00 73.75 89 ASP A N 1
ATOM 762 C CA . ASP A 1 89 ? 19.971 -1.917 8.824 1.00 73.75 89 ASP A CA 1
ATOM 763 C C . ASP A 1 89 ? 18.533 -2.409 8.568 1.00 73.75 89 ASP A C 1
ATOM 765 O O . ASP A 1 89 ? 17.571 -1.876 9.121 1.00 73.75 89 ASP A O 1
ATOM 769 N N . GLY A 1 90 ? 18.370 -3.379 7.664 1.00 75.19 90 GLY A N 1
ATOM 770 C CA . GLY A 1 90 ? 17.052 -3.901 7.275 1.00 75.19 90 GLY A CA 1
ATOM 771 C C . GLY A 1 90 ? 16.232 -3.016 6.321 1.00 75.19 90 GLY A C 1
ATOM 772 O O . GLY A 1 90 ? 15.095 -3.370 6.017 1.00 75.19 90 GLY A O 1
ATOM 773 N N . SER A 1 91 ? 16.776 -1.898 5.817 1.00 80.94 91 SER A N 1
ATOM 774 C CA . SER A 1 91 ? 16.092 -1.093 4.793 1.00 80.94 91 SER A CA 1
ATOM 775 C C . SER A 1 91 ? 16.121 -1.753 3.412 1.00 80.94 91 SER A C 1
ATOM 777 O O . SER A 1 91 ? 17.166 -2.172 2.907 1.00 80.94 91 SER A O 1
ATOM 779 N N . PHE A 1 92 ? 14.959 -1.796 2.763 1.00 85.88 92 PHE A N 1
ATOM 780 C CA . PHE A 1 92 ? 14.852 -2.111 1.341 1.00 85.88 92 PHE A CA 1
ATOM 781 C C . PHE A 1 92 ? 15.096 -0.825 0.516 1.00 85.88 92 PHE A C 1
ATOM 783 O O . PHE A 1 92 ? 14.770 0.266 0.981 1.00 85.88 92 PHE A O 1
ATOM 790 N N . MET A 1 93 ? 15.671 -0.942 -0.695 1.00 89.75 93 MET A N 1
ATOM 791 C CA . MET A 1 93 ? 15.945 0.148 -1.674 1.00 89.75 93 MET A CA 1
ATOM 792 C C . MET A 1 93 ? 16.300 1.521 -1.051 1.00 89.75 93 MET A C 1
ATOM 794 O O . MET A 1 93 ? 15.530 2.475 -1.166 1.00 89.75 93 MET A O 1
ATOM 798 N N . PRO A 1 94 ? 17.467 1.657 -0.396 1.00 90.44 94 PRO A N 1
ATOM 799 C CA . PRO A 1 94 ? 17.879 2.932 0.181 1.00 90.44 94 PRO A CA 1
ATOM 800 C C . PRO A 1 94 ? 18.193 3.957 -0.920 1.00 90.44 94 PRO A C 1
ATOM 802 O O . PRO A 1 94 ? 19.065 3.723 -1.761 1.00 90.44 94 PRO A O 1
ATOM 805 N N . ILE A 1 95 ? 17.517 5.108 -0.883 1.00 91.31 95 ILE A N 1
ATOM 806 C CA . ILE A 1 95 ? 17.755 6.249 -1.779 1.00 91.31 95 ILE A CA 1
ATOM 807 C C . ILE A 1 95 ? 18.456 7.343 -0.974 1.00 91.31 95 ILE A C 1
ATOM 809 O O . ILE A 1 95 ? 17.925 7.796 0.036 1.00 91.31 95 ILE A O 1
ATOM 813 N N . LEU A 1 96 ? 19.660 7.737 -1.390 1.00 92.25 96 LEU A N 1
ATOM 814 C CA . LEU A 1 96 ? 20.434 8.789 -0.727 1.00 92.25 96 LEU A CA 1
ATOM 815 C C . LEU A 1 96 ? 20.016 10.162 -1.264 1.00 92.25 96 LEU A C 1
ATOM 817 O O . LEU A 1 96 ? 20.021 10.381 -2.476 1.00 92.25 96 LEU A O 1
ATOM 821 N N . LEU A 1 97 ? 19.694 11.084 -0.364 1.00 91.81 97 LEU A N 1
ATOM 822 C CA . LEU A 1 97 ? 19.351 12.458 -0.695 1.00 91.81 97 LEU A CA 1
ATOM 823 C C . LEU A 1 97 ? 20.615 13.285 -0.981 1.00 91.81 97 LEU A C 1
ATOM 825 O O . LEU A 1 97 ? 21.628 13.131 -0.291 1.00 91.81 97 LEU A O 1
ATOM 829 N N . PRO A 1 98 ? 20.572 14.203 -1.964 1.00 91.94 98 PRO A N 1
ATOM 830 C CA . PRO A 1 98 ? 21.685 15.093 -2.275 1.00 91.94 98 PRO A CA 1
ATOM 831 C C . PRO A 1 98 ? 21.743 16.288 -1.298 1.00 91.94 98 PRO A C 1
ATOM 833 O O . PRO A 1 98 ? 21.708 17.442 -1.720 1.00 91.94 98 PRO A O 1
ATOM 836 N N . CYS A 1 99 ? 21.808 16.025 0.012 1.00 87.81 99 CYS A N 1
ATOM 837 C CA . CYS A 1 99 ? 21.887 17.030 1.081 1.00 87.81 99 CYS A CA 1
ATOM 838 C C . CYS A 1 99 ? 23.200 16.933 1.886 1.00 87.81 99 CYS A C 1
ATOM 840 O O . CYS A 1 99 ? 24.022 16.035 1.691 1.00 87.81 99 CYS A O 1
ATOM 842 N N . THR A 1 100 ? 23.454 17.914 2.759 1.00 91.00 100 THR A N 1
ATOM 843 C CA . THR A 1 100 ? 24.597 17.920 3.688 1.00 91.00 100 THR A CA 1
ATOM 844 C C . THR A 1 100 ? 24.104 18.289 5.095 1.00 91.00 100 THR A C 1
ATOM 846 O O . THR A 1 100 ? 23.653 19.421 5.264 1.00 91.00 100 THR A O 1
ATOM 849 N N . PRO A 1 101 ? 24.205 17.388 6.095 1.00 89.00 101 PRO A N 1
ATOM 850 C CA . PRO A 1 101 ? 24.781 16.038 6.013 1.00 89.00 101 PRO A CA 1
ATOM 851 C C . PRO A 1 101 ? 23.967 15.096 5.099 1.00 89.00 101 PRO A C 1
ATOM 853 O O . PRO A 1 101 ? 22.785 15.347 4.896 1.00 89.00 101 PRO A O 1
ATOM 856 N N . PRO A 1 102 ? 24.579 14.047 4.510 1.00 86.81 102 PRO A N 1
ATOM 857 C CA . PRO A 1 102 ? 23.849 13.100 3.670 1.00 86.81 102 PRO A CA 1
ATOM 858 C C . PRO A 1 102 ? 22.837 12.298 4.487 1.00 86.81 102 PRO A C 1
ATOM 860 O O . PRO A 1 102 ? 23.186 11.716 5.515 1.00 86.81 102 PRO A O 1
ATOM 863 N N . GLU A 1 103 ? 21.615 12.201 3.977 1.00 89.81 103 GLU A N 1
ATOM 864 C CA . GLU A 1 103 ? 20.511 11.471 4.602 1.00 89.81 103 GLU A CA 1
ATOM 865 C C . GLU A 1 103 ? 19.881 10.499 3.601 1.00 89.81 103 GLU A C 1
ATOM 867 O O . GLU A 1 103 ? 19.939 10.706 2.390 1.00 89.81 103 GLU A O 1
ATOM 872 N N . PHE A 1 104 ? 19.288 9.412 4.092 1.00 89.44 104 PHE A N 1
ATOM 873 C CA . PHE A 1 104 ? 18.494 8.510 3.256 1.00 89.44 104 PHE A CA 1
ATOM 874 C C . PHE A 1 104 ? 17.025 8.924 3.290 1.00 89.44 104 PHE A C 1
ATOM 876 O O . PHE A 1 104 ? 16.527 9.330 4.339 1.00 89.44 104 PHE A O 1
ATOM 883 N N . CYS A 1 105 ? 16.314 8.755 2.173 1.00 89.69 105 CYS A N 1
ATOM 884 C CA . CYS A 1 105 ? 14.859 8.849 2.163 1.00 89.69 105 CYS A CA 1
ATOM 885 C C . CYS A 1 105 ? 14.276 7.876 3.191 1.00 89.69 105 CYS A C 1
ATOM 887 O O . CYS A 1 105 ? 14.597 6.683 3.180 1.00 89.69 105 CYS A O 1
ATOM 889 N N . THR A 1 106 ? 13.381 8.369 4.042 1.00 85.88 106 THR A N 1
ATOM 890 C CA . THR A 1 106 ? 12.553 7.505 4.877 1.00 85.88 106 THR A CA 1
ATOM 891 C C . THR A 1 106 ? 11.562 6.776 3.971 1.00 85.88 106 THR A C 1
ATOM 893 O O . THR A 1 106 ? 10.824 7.394 3.207 1.00 85.88 106 THR A O 1
ATOM 896 N N . SER A 1 107 ? 11.577 5.443 3.997 1.00 85.00 107 SER A N 1
ATOM 897 C CA . SER A 1 107 ? 10.667 4.625 3.195 1.00 85.00 107 SER A CA 1
ATOM 898 C C . SER A 1 107 ? 9.879 3.672 4.088 1.00 85.00 107 SER A C 1
ATOM 900 O O . SER A 1 107 ? 10.414 3.062 5.012 1.00 85.00 107 SER A O 1
ATOM 902 N N . ASN A 1 108 ? 8.591 3.516 3.784 1.00 87.81 108 ASN A N 1
ATOM 903 C CA . ASN A 1 108 ? 7.707 2.550 4.444 1.00 87.81 108 ASN A CA 1
ATOM 904 C C . ASN A 1 108 ? 7.754 1.173 3.776 1.00 87.81 108 ASN A C 1
ATOM 906 O O . ASN A 1 108 ? 6.814 0.388 3.876 1.00 87.81 108 ASN A O 1
ATOM 910 N N . MET A 1 109 ? 8.842 0.888 3.070 1.00 90.94 109 MET A N 1
ATOM 911 C CA . MET A 1 109 ? 8.922 -0.272 2.209 1.00 90.94 109 MET A CA 1
ATOM 912 C C . MET A 1 109 ? 9.066 -1.564 3.013 1.00 90.94 109 MET A C 1
ATOM 914 O O . MET A 1 109 ? 9.757 -1.632 4.033 1.00 90.94 109 MET A O 1
ATOM 918 N N . THR A 1 110 ? 8.402 -2.592 2.516 1.00 92.12 110 THR A N 1
ATOM 919 C CA . THR A 1 110 ? 8.373 -3.955 3.044 1.00 92.12 110 THR A CA 1
ATOM 920 C C . THR A 1 110 ? 8.997 -4.908 2.029 1.00 92.12 110 THR A C 1
ATOM 922 O O . THR A 1 110 ? 9.382 -4.501 0.926 1.00 92.12 110 THR A O 1
ATOM 925 N N . LYS A 1 111 ? 9.105 -6.194 2.375 1.00 91.75 111 LYS A N 1
ATOM 926 C CA . LYS A 1 111 ? 9.663 -7.187 1.453 1.00 91.75 111 LYS A CA 1
ATOM 927 C C . LYS A 1 111 ? 8.776 -7.350 0.213 1.00 91.75 111 LY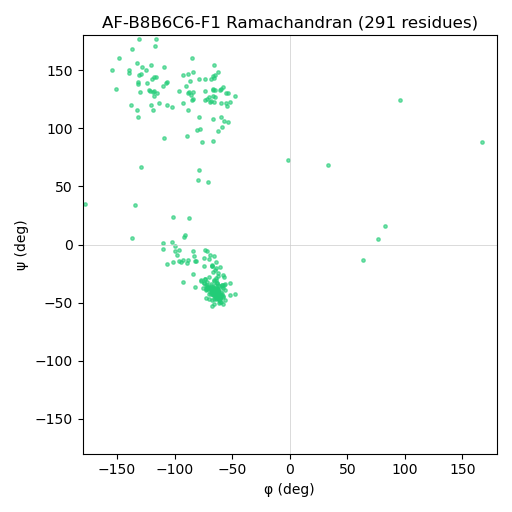S A C 1
ATOM 929 O O . LYS A 1 111 ? 9.309 -7.438 -0.893 1.00 91.75 111 LYS A O 1
ATOM 934 N N . GLY A 1 112 ? 7.453 -7.371 0.395 1.00 91.06 112 GLY A N 1
ATOM 935 C CA . GLY A 1 112 ? 6.465 -7.488 -0.680 1.00 91.06 112 GLY A CA 1
ATOM 936 C C . GLY A 1 112 ? 6.465 -6.279 -1.611 1.00 91.06 112 GLY A C 1
ATOM 937 O O . GLY A 1 112 ? 6.656 -6.422 -2.815 1.00 91.06 112 GLY A O 1
ATOM 938 N N . THR A 1 113 ? 6.378 -5.067 -1.060 1.00 91.69 113 THR A N 1
ATOM 939 C CA . THR A 1 113 ? 6.394 -3.835 -1.874 1.00 91.69 113 THR A CA 1
ATOM 940 C C . THR A 1 113 ? 7.713 -3.650 -2.632 1.00 91.69 113 THR A C 1
ATOM 942 O O . THR A 1 113 ? 7.700 -3.280 -3.804 1.00 91.69 113 THR A O 1
ATOM 945 N N . PHE A 1 114 ? 8.860 -3.997 -2.031 1.00 93.12 114 PHE A N 1
ATOM 946 C CA . PHE A 1 114 ? 10.143 -4.012 -2.745 1.00 93.12 114 PHE A CA 1
ATOM 947 C C . PHE A 1 114 ? 10.157 -5.014 -3.909 1.00 93.12 114 PHE A C 1
ATOM 949 O O . PHE A 1 114 ? 10.637 -4.694 -5.000 1.00 93.12 114 PHE A O 1
ATOM 956 N N . LYS A 1 115 ? 9.625 -6.224 -3.693 1.00 92.56 115 LYS A N 1
ATOM 957 C CA . LYS A 1 115 ? 9.495 -7.243 -4.740 1.00 92.56 115 LYS A CA 1
ATOM 958 C C . LYS A 1 115 ? 8.611 -6.743 -5.884 1.00 92.56 115 LYS A C 1
ATOM 960 O O . LYS A 1 115 ? 9.042 -6.823 -7.032 1.00 92.56 115 LYS A O 1
ATOM 965 N N . LYS A 1 116 ? 7.467 -6.131 -5.577 1.00 91.50 116 LYS A N 1
ATOM 966 C CA . LYS A 1 116 ? 6.562 -5.549 -6.573 1.00 91.50 116 LYS A CA 1
ATOM 967 C C . LYS A 1 116 ? 7.217 -4.434 -7.394 1.00 91.50 116 LYS A C 1
ATOM 969 O O . LYS A 1 116 ? 7.160 -4.466 -8.620 1.00 91.50 116 LYS A O 1
ATOM 974 N N . ILE A 1 117 ? 7.921 -3.499 -6.748 1.00 93.62 117 ILE A N 1
ATOM 975 C CA . ILE A 1 117 ? 8.683 -2.443 -7.444 1.00 93.62 117 ILE A CA 1
ATOM 976 C C . ILE A 1 117 ? 9.719 -3.060 -8.388 1.00 93.62 117 ILE A C 1
ATOM 978 O O . ILE A 1 117 ? 9.850 -2.636 -9.536 1.00 93.62 117 ILE A O 1
ATOM 982 N N . ARG A 1 118 ? 10.450 -4.082 -7.929 1.00 94.06 118 ARG A N 1
ATOM 983 C CA . ARG A 1 118 ? 11.430 -4.784 -8.764 1.00 94.06 118 ARG A CA 1
ATOM 984 C C . ARG A 1 118 ? 10.767 -5.457 -9.967 1.00 94.06 118 ARG A C 1
ATOM 986 O O . ARG A 1 118 ? 11.314 -5.368 -11.061 1.00 94.06 118 ARG A O 1
ATOM 993 N N . GLU A 1 119 ? 9.626 -6.116 -9.785 1.00 92.50 119 GLU A N 1
ATOM 994 C CA . GLU A 1 119 ? 8.865 -6.747 -10.871 1.00 92.50 119 GLU A CA 1
ATOM 995 C C . GLU A 1 119 ? 8.412 -5.719 -11.920 1.00 92.50 119 GLU A C 1
ATOM 997 O O . GLU A 1 119 ? 8.650 -5.929 -13.109 1.00 92.50 119 GLU A O 1
ATOM 1002 N N . GLU A 1 120 ? 7.864 -4.573 -11.503 1.00 92.88 120 GLU A N 1
ATOM 1003 C CA . GLU A 1 120 ? 7.451 -3.510 -12.433 1.00 92.88 120 GLU A CA 1
ATOM 1004 C C . GLU A 1 120 ? 8.637 -2.868 -13.166 1.00 92.88 120 GLU A C 1
ATOM 1006 O O . GLU A 1 120 ? 8.547 -2.592 -14.362 1.00 92.88 120 GLU A O 1
ATOM 1011 N N . LEU A 1 121 ? 9.782 -2.687 -12.497 1.00 94.31 121 LEU A N 1
ATOM 1012 C CA . LEU A 1 121 ? 11.008 -2.221 -13.153 1.00 94.31 121 LEU A CA 1
ATOM 1013 C C . LEU A 1 121 ? 11.515 -3.231 -14.190 1.00 94.31 121 LEU A C 1
ATOM 1015 O O . LEU A 1 121 ? 11.947 -2.836 -15.273 1.00 94.31 121 LEU A O 1
ATOM 1019 N N . MET A 1 122 ? 11.441 -4.531 -13.889 1.00 92.06 122 MET A N 1
ATOM 1020 C CA . MET A 1 122 ? 11.811 -5.584 -14.838 1.00 92.06 122 MET A CA 1
ATOM 1021 C C . MET A 1 122 ? 10.845 -5.648 -16.026 1.00 92.06 122 MET A C 1
ATOM 1023 O O . MET A 1 122 ? 11.305 -5.811 -17.155 1.00 92.06 122 MET A O 1
ATOM 1027 N N . ARG A 1 123 ? 9.535 -5.465 -15.801 1.00 89.44 123 ARG A N 1
ATOM 1028 C CA . ARG A 1 123 ? 8.530 -5.343 -16.870 1.00 89.44 123 ARG A CA 1
ATOM 1029 C C . ARG A 1 123 ? 8.831 -4.142 -17.764 1.00 89.44 123 ARG A C 1
ATOM 1031 O O . ARG A 1 123 ? 8.911 -4.290 -18.980 1.00 89.44 123 ARG A O 1
ATOM 1038 N N . GLY A 1 124 ? 9.071 -2.975 -17.166 1.00 89.81 124 GLY A N 1
ATOM 1039 C CA . GLY A 1 124 ? 9.448 -1.764 -17.894 1.00 89.81 124 GLY A CA 1
ATOM 1040 C C . GLY A 1 124 ? 10.727 -1.952 -18.711 1.00 89.81 124 GLY A C 1
ATOM 1041 O O . GLY A 1 124 ? 10.770 -1.575 -19.881 1.00 89.81 124 GLY A O 1
ATOM 1042 N N . TYR A 1 125 ? 11.746 -2.606 -18.143 1.00 89.44 125 TYR A N 1
ATOM 1043 C CA . TYR A 1 125 ? 12.965 -2.960 -18.872 1.00 89.44 125 TYR A CA 1
ATOM 1044 C C . TYR A 1 125 ? 12.675 -3.895 -20.050 1.00 89.44 125 TYR A C 1
ATOM 1046 O O . TYR A 1 125 ? 13.136 -3.626 -21.153 1.00 89.44 125 TYR A O 1
ATOM 1054 N N . ALA A 1 126 ? 11.892 -4.959 -19.854 1.00 85.81 126 ALA A N 1
ATOM 1055 C CA . ALA A 1 126 ? 11.552 -5.898 -20.923 1.00 85.81 126 ALA A CA 1
ATOM 1056 C C . ALA A 1 126 ? 10.831 -5.210 -22.094 1.00 85.81 126 ALA A C 1
ATOM 1058 O O . ALA A 1 126 ? 11.159 -5.478 -23.248 1.00 85.81 126 ALA A O 1
ATOM 1059 N N . LEU A 1 127 ? 9.917 -4.282 -21.795 1.00 83.69 127 LEU A N 1
ATOM 1060 C CA . LEU A 1 127 ? 9.198 -3.488 -22.795 1.00 83.69 127 LEU A CA 1
ATOM 1061 C C . LEU A 1 127 ? 10.108 -2.499 -23.535 1.00 83.69 127 LEU A C 1
ATOM 1063 O O . LEU A 1 127 ? 9.951 -2.294 -24.731 1.00 83.69 127 LEU A O 1
ATOM 1067 N N . THR A 1 128 ? 11.068 -1.890 -22.837 1.00 86.25 128 THR A N 1
ATOM 1068 C CA . THR A 1 128 ? 11.902 -0.798 -23.378 1.00 86.25 128 THR A CA 1
ATOM 1069 C C . THR A 1 128 ? 13.284 -1.239 -23.859 1.00 86.25 128 THR A C 1
ATOM 1071 O O . THR A 1 128 ? 14.048 -0.410 -24.348 1.00 86.25 128 THR A O 1
ATOM 1074 N N . LYS A 1 129 ? 13.636 -2.528 -23.742 1.00 84.62 129 LYS A N 1
ATOM 1075 C CA . LYS A 1 129 ? 14.960 -3.054 -24.119 1.00 84.62 129 LYS A CA 1
ATOM 1076 C C . LYS A 1 129 ? 15.258 -2.899 -25.613 1.00 84.62 129 LYS A C 1
ATOM 1078 O O . LYS A 1 129 ? 16.414 -2.704 -25.981 1.00 84.62 129 LYS A O 1
ATOM 1083 N N . GLU A 1 130 ? 14.241 -2.989 -26.468 1.00 79.12 130 GLU A N 1
ATOM 1084 C CA . GLU A 1 130 ? 14.386 -2.925 -27.927 1.00 79.12 130 GLU A CA 1
ATOM 1085 C C . GLU A 1 130 ? 13.414 -1.888 -28.524 1.00 79.12 130 GLU A C 1
ATOM 1087 O O . GLU A 1 130 ? 12.501 -2.249 -29.263 1.00 79.12 130 GLU A O 1
ATOM 1092 N N . PRO A 1 131 ? 13.599 -0.583 -28.231 1.00 67.31 131 PRO A N 1
ATOM 1093 C CA . PRO A 1 131 ? 12.639 0.463 -28.602 1.00 67.31 131 PRO A CA 1
ATOM 1094 C C . PRO A 1 131 ? 12.600 0.731 -30.114 1.00 67.31 131 PRO A C 1
ATOM 1096 O O . PRO A 1 131 ? 11.719 1.425 -30.603 1.00 67.31 131 PRO A O 1
ATOM 1099 N N . TRP A 1 132 ? 13.577 0.202 -30.854 1.00 70.81 132 TRP A N 1
ATOM 1100 C CA . TRP A 1 132 ? 13.675 0.305 -32.309 1.00 70.81 132 TRP A CA 1
ATOM 1101 C C . TRP A 1 132 ? 12.848 -0.753 -33.040 1.00 70.81 132 TRP A C 1
ATOM 1103 O O . TRP A 1 132 ? 12.803 -0.731 -34.270 1.00 70.81 132 TRP A O 1
ATOM 1113 N N . ARG A 1 133 ? 12.236 -1.708 -32.323 1.00 72.31 133 ARG A N 1
ATOM 1114 C CA . ARG A 1 133 ? 11.313 -2.639 -32.963 1.00 72.31 133 ARG A CA 1
ATOM 1115 C C . ARG A 1 133 ? 10.087 -1.876 -33.446 1.00 72.31 133 ARG A C 1
ATOM 1117 O O . ARG A 1 133 ? 9.506 -1.086 -32.712 1.00 72.31 133 ARG A O 1
ATOM 1124 N N . HIS A 1 134 ? 9.690 -2.148 -34.682 1.00 68.44 134 HIS A N 1
ATOM 1125 C CA . HIS A 1 134 ? 8.551 -1.497 -35.325 1.00 68.44 134 HIS A CA 1
ATOM 1126 C C . HIS A 1 134 ? 7.197 -1.813 -34.673 1.00 68.44 134 HIS A C 1
ATOM 1128 O O . HIS A 1 134 ? 6.208 -1.192 -35.041 1.00 68.44 134 HIS A O 1
ATOM 1134 N N . ASP A 1 135 ? 7.145 -2.771 -33.745 1.00 75.44 135 ASP A N 1
ATOM 1135 C CA . ASP A 1 135 ? 5.945 -3.125 -32.998 1.00 75.44 135 ASP A CA 1
ATOM 1136 C C . ASP A 1 135 ? 5.822 -2.380 -31.660 1.00 75.44 135 ASP A C 1
ATOM 1138 O O . ASP A 1 135 ? 4.737 -2.394 -31.108 1.00 75.44 135 ASP A O 1
ATOM 1142 N N . PHE A 1 136 ? 6.852 -1.707 -31.129 1.00 78.31 136 PHE A N 1
ATOM 1143 C CA . PHE A 1 136 ? 6.768 -1.074 -29.804 1.00 78.31 136 PHE A CA 1
ATOM 1144 C C . PHE A 1 136 ? 5.904 0.198 -29.781 1.00 78.31 136 PHE A C 1
ATOM 1146 O O . PHE A 1 136 ? 6.213 1.187 -30.443 1.00 78.31 136 PHE A O 1
ATOM 1153 N N . GLU A 1 137 ? 4.902 0.214 -28.899 1.00 82.38 137 GLU A N 1
ATOM 1154 C CA . GLU A 1 137 ? 4.059 1.380 -28.622 1.00 82.38 137 GLU A CA 1
ATOM 1155 C C . GLU A 1 137 ? 4.196 1.837 -27.159 1.00 82.38 137 GLU A C 1
ATOM 1157 O O . GLU A 1 137 ? 4.049 1.051 -26.217 1.00 82.38 137 GLU A O 1
ATOM 1162 N N . TRP A 1 138 ? 4.398 3.143 -26.934 1.00 85.19 138 TRP A N 1
ATOM 1163 C CA . TRP A 1 138 ? 4.532 3.721 -25.583 1.00 85.19 138 TRP A CA 1
ATOM 1164 C C . TRP A 1 138 ? 3.317 3.461 -24.686 1.00 85.19 138 TRP A C 1
ATOM 1166 O O . TRP A 1 138 ? 3.455 3.392 -23.463 1.00 85.19 138 TRP A O 1
ATOM 1176 N N . VAL A 1 139 ? 2.138 3.275 -25.286 1.00 85.62 139 VAL A N 1
ATOM 1177 C CA . VAL A 1 139 ? 0.898 2.939 -24.575 1.00 85.62 139 VAL A CA 1
ATOM 1178 C C . VAL A 1 139 ? 1.033 1.661 -23.740 1.00 85.62 139 VAL A C 1
ATOM 1180 O O . VAL A 1 139 ? 0.389 1.547 -22.704 1.00 85.62 139 VAL A O 1
ATOM 1183 N N . TRP A 1 140 ? 1.909 0.726 -24.121 1.00 83.81 140 TRP A N 1
ATOM 1184 C CA . TRP A 1 140 ? 2.116 -0.527 -23.389 1.00 83.81 140 TRP A CA 1
ATOM 1185 C C . TRP A 1 140 ? 2.903 -0.349 -22.093 1.00 83.81 140 TRP A C 1
ATOM 1187 O O . TRP A 1 140 ? 2.651 -1.047 -21.109 1.00 83.81 140 TRP A O 1
ATOM 1197 N N . LEU A 1 141 ? 3.842 0.602 -22.055 1.00 86.75 141 LEU A N 1
ATOM 1198 C CA . LEU A 1 141 ? 4.590 0.912 -20.835 1.00 86.75 141 LEU A CA 1
ATOM 1199 C C . LEU A 1 141 ? 3.656 1.472 -19.756 1.00 86.75 141 LEU A C 1
ATOM 1201 O O . LEU A 1 141 ? 3.736 1.064 -18.595 1.00 86.75 141 LEU A O 1
ATOM 1205 N N . PHE A 1 142 ? 2.752 2.360 -20.177 1.00 88.62 142 PHE A N 1
ATOM 1206 C CA . PHE A 1 142 ? 1.764 3.033 -19.332 1.00 88.62 142 PHE A CA 1
ATOM 1207 C C . PHE A 1 142 ? 0.427 2.299 -19.243 1.00 88.62 142 PHE A C 1
ATOM 1209 O O . PHE A 1 142 ? -0.519 2.828 -18.657 1.00 88.62 142 PHE A O 1
ATOM 1216 N N . ALA A 1 143 ? 0.332 1.097 -19.812 1.00 85.62 143 ALA A N 1
ATOM 1217 C CA . ALA A 1 143 ? -0.870 0.304 -19.688 1.00 85.62 143 ALA A CA 1
ATOM 1218 C C . ALA A 1 143 ? -1.144 0.033 -18.203 1.00 85.62 143 ALA A C 1
ATOM 1220 O O . ALA A 1 143 ? -0.217 -0.310 -17.456 1.00 85.62 143 ALA A O 1
ATOM 1221 N N . PRO A 1 144 ? -2.395 0.206 -17.758 1.00 85.44 144 PRO A N 1
ATOM 1222 C CA . PRO A 1 144 ? -2.723 0.057 -16.356 1.00 85.44 144 PRO A CA 1
ATOM 1223 C C . PRO A 1 144 ? -2.501 -1.385 -15.898 1.00 85.44 144 PRO A C 1
ATOM 1225 O O . PRO A 1 144 ? -2.717 -2.347 -16.640 1.00 85.44 144 PRO A O 1
ATOM 1228 N N . PHE A 1 145 ? -2.086 -1.528 -14.644 1.00 86.19 145 PHE A N 1
ATOM 1229 C CA . PHE A 1 145 ? -1.907 -2.834 -14.033 1.00 86.19 145 PHE A CA 1
ATOM 1230 C C . PHE A 1 145 ? -3.272 -3.529 -13.880 1.00 86.19 145 PHE A C 1
ATOM 1232 O O . PHE A 1 145 ? -4.192 -2.927 -13.319 1.00 86.19 145 PHE A O 1
ATOM 1239 N N . PRO A 1 146 ? -3.441 -4.778 -14.358 1.00 86.88 146 PRO A N 1
ATOM 1240 C CA . PRO A 1 146 ? -4.726 -5.475 -14.336 1.00 86.88 146 PRO A CA 1
ATOM 1241 C C . PRO A 1 146 ? -5.024 -6.045 -12.936 1.00 86.88 146 PRO A C 1
ATOM 1243 O O . PRO A 1 146 ? -5.085 -7.258 -12.732 1.00 86.88 146 PRO A O 1
ATOM 1246 N N . TYR A 1 147 ? -5.179 -5.150 -11.957 1.00 88.25 147 TYR A N 1
ATOM 1247 C CA . TYR A 1 147 ? -5.196 -5.449 -10.524 1.00 88.25 147 TYR A CA 1
ATOM 1248 C C . TYR A 1 147 ? -6.294 -6.448 -10.131 1.00 88.25 147 TYR A C 1
ATOM 1250 O O . TYR A 1 147 ? -6.002 -7.489 -9.544 1.00 88.25 147 TYR A O 1
ATOM 1258 N N . ALA A 1 148 ? -7.541 -6.187 -10.539 1.00 87.50 148 ALA A N 1
ATOM 1259 C CA . ALA A 1 148 ? -8.701 -7.014 -10.191 1.00 87.50 148 ALA A CA 1
ATOM 1260 C C . ALA A 1 148 ? -8.620 -8.456 -10.724 1.00 87.50 148 ALA A C 1
ATOM 1262 O O . ALA A 1 148 ? -9.194 -9.369 -10.137 1.00 87.50 148 ALA A O 1
ATOM 1263 N N . THR A 1 149 ? -7.899 -8.671 -11.826 1.00 86.69 149 THR A N 1
ATOM 1264 C CA . THR A 1 149 ? -7.709 -9.998 -12.433 1.00 86.69 149 THR A CA 1
ATOM 1265 C C . THR A 1 149 ? -6.407 -10.670 -12.013 1.00 86.69 149 THR A C 1
ATOM 1267 O O . THR A 1 149 ? -6.221 -11.855 -12.272 1.00 86.69 149 THR A O 1
ATOM 1270 N N . LYS A 1 150 ? -5.472 -9.925 -11.411 1.00 89.12 150 LYS A N 1
ATOM 1271 C CA . LYS A 1 150 ? -4.155 -10.452 -11.047 1.00 89.12 150 LYS A CA 1
ATOM 1272 C C . LYS A 1 150 ? -4.201 -11.329 -9.796 1.00 89.12 150 LYS A C 1
ATOM 1274 O O . LYS A 1 150 ? -3.381 -12.241 -9.680 1.00 89.12 150 LYS A O 1
ATOM 1279 N N . TYR A 1 151 ? -5.119 -11.037 -8.882 1.00 91.81 151 TYR A N 1
ATOM 1280 C CA . TYR A 1 151 ? -5.253 -11.726 -7.602 1.00 91.81 151 TYR A CA 1
ATOM 1281 C C . TYR A 1 151 ? -6.610 -12.420 -7.506 1.00 91.81 151 TYR A C 1
ATOM 1283 O O . TYR A 1 151 ? -7.616 -11.916 -8.003 1.00 91.81 151 TYR A O 1
ATOM 1291 N N . GLU A 1 152 ? -6.641 -13.585 -6.864 1.00 91.88 152 GLU A N 1
ATOM 1292 C CA . GLU A 1 152 ? -7.889 -14.319 -6.625 1.00 91.88 152 GLU A CA 1
ATOM 1293 C C . GLU A 1 152 ? -8.641 -13.795 -5.401 1.00 91.88 152 GLU A C 1
ATOM 1295 O O . GLU A 1 152 ? -9.874 -13.745 -5.393 1.00 91.88 152 GLU A O 1
ATOM 1300 N N . GLU A 1 153 ? -7.887 -13.397 -4.377 1.00 94.44 153 GLU A N 1
ATOM 1301 C CA . GLU A 1 153 ? -8.395 -12.950 -3.088 1.00 94.44 153 GLU A CA 1
ATOM 1302 C C . GLU A 1 153 ? -7.788 -11.608 -2.694 1.00 94.44 153 GLU A C 1
ATOM 1304 O O . GLU A 1 153 ? -6.627 -11.303 -2.985 1.00 94.44 153 GLU A O 1
ATOM 1309 N N . PHE A 1 154 ? -8.603 -10.816 -2.006 1.00 96.06 154 PHE A N 1
ATOM 1310 C CA . PHE A 1 154 ? -8.278 -9.471 -1.579 1.00 96.06 154 PHE A CA 1
ATOM 1311 C C . PHE A 1 154 ? -8.630 -9.294 -0.109 1.00 96.06 154 PHE A C 1
ATOM 1313 O O . PHE A 1 154 ? -9.705 -9.690 0.346 1.00 96.06 154 PHE A O 1
ATOM 1320 N N . LEU A 1 155 ? -7.749 -8.631 0.628 1.00 96.88 155 LEU A N 1
ATOM 1321 C CA . LEU A 1 155 ? -8.073 -8.066 1.922 1.00 96.88 155 LEU A CA 1
ATOM 1322 C C . LEU A 1 155 ? -8.838 -6.762 1.698 1.00 96.88 155 LEU A C 1
ATOM 1324 O O . LEU A 1 155 ? -8.277 -5.762 1.250 1.00 96.88 155 LEU A O 1
ATOM 1328 N N . ARG A 1 156 ? -10.128 -6.778 2.018 1.00 96.19 156 ARG A N 1
ATOM 1329 C CA . ARG A 1 156 ? -10.971 -5.587 2.063 1.00 96.19 156 ARG A CA 1
ATOM 1330 C C . ARG A 1 156 ? -10.802 -4.913 3.417 1.00 96.19 156 ARG A C 1
ATOM 1332 O O . ARG A 1 156 ? -11.025 -5.544 4.449 1.00 96.19 156 ARG A O 1
ATOM 1339 N N . ILE A 1 157 ? -10.455 -3.632 3.401 1.00 97.00 157 ILE A N 1
ATOM 1340 C CA . ILE A 1 157 ? -10.332 -2.778 4.584 1.00 97.00 157 ILE A CA 1
ATOM 1341 C C . ILE A 1 157 ? -11.333 -1.644 4.418 1.00 97.00 157 ILE A C 1
ATOM 1343 O O . ILE A 1 157 ? -11.195 -0.844 3.499 1.00 97.00 157 ILE A O 1
ATOM 1347 N N . ALA A 1 158 ? -12.335 -1.570 5.288 1.00 96.19 158 ALA A N 1
ATOM 1348 C CA . ALA A 1 158 ? -13.352 -0.526 5.234 1.00 96.19 158 ALA A CA 1
ATOM 1349 C C . ALA A 1 158 ? -13.335 0.324 6.504 1.00 96.19 158 ALA A C 1
ATOM 1351 O O . ALA A 1 158 ? -13.400 -0.190 7.626 1.00 96.19 158 ALA A O 1
ATOM 1352 N N . LEU A 1 159 ? -13.253 1.634 6.295 1.00 96.69 159 LEU A N 1
ATOM 1353 C CA . LEU A 1 159 ? -13.257 2.679 7.305 1.00 96.69 159 LEU A CA 1
ATOM 1354 C C . LEU A 1 159 ? -14.564 3.447 7.208 1.00 96.69 159 LEU A C 1
ATOM 1356 O O . LEU A 1 159 ? -14.993 3.788 6.110 1.00 96.69 159 LEU A O 1
ATOM 1360 N N . CYS A 1 160 ? -15.173 3.743 8.345 1.00 96.25 160 CYS A N 1
ATOM 1361 C CA . CYS A 1 160 ? -16.369 4.574 8.425 1.00 96.25 160 CYS A CA 1
ATOM 1362 C C . CYS A 1 160 ? -16.276 5.504 9.634 1.00 96.25 160 CYS A C 1
ATOM 1364 O O . CYS A 1 160 ? -15.675 5.145 10.649 1.00 96.25 160 CYS A O 1
ATOM 1366 N N . ALA A 1 161 ? -16.849 6.698 9.514 1.00 95.62 161 ALA A N 1
ATOM 1367 C CA . ALA A 1 161 ? -16.922 7.671 10.599 1.00 95.62 161 ALA A CA 1
ATOM 1368 C C . ALA A 1 161 ? -18.201 8.518 10.476 1.00 95.62 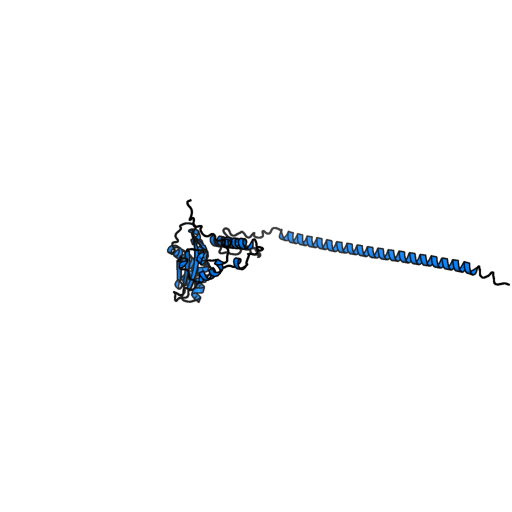161 ALA A C 1
ATOM 1370 O O . ALA A 1 161 ? -18.760 8.595 9.384 1.00 95.62 161 ALA A O 1
ATOM 1371 N N . PRO A 1 162 ? -18.660 9.187 11.549 1.00 94.94 162 PRO A N 1
ATOM 1372 C CA . PRO A 1 162 ? -19.929 9.918 11.562 1.00 94.94 162 PRO A CA 1
ATOM 1373 C C . PRO A 1 162 ? -19.969 11.097 10.585 1.00 94.94 162 PRO A C 1
ATOM 1375 O O . PRO A 1 162 ? -21.028 11.444 10.067 1.00 94.94 162 PRO A O 1
ATOM 1378 N N . THR A 1 163 ? -18.817 11.722 10.325 1.00 95.44 163 THR A N 1
ATOM 1379 C CA . THR A 1 163 ? -18.682 12.882 9.438 1.00 95.44 163 THR A CA 1
ATOM 1380 C C . THR A 1 163 ? -17.512 12.706 8.471 1.00 95.44 163 THR A C 1
ATOM 1382 O O . THR A 1 163 ? -16.558 11.979 8.747 1.00 95.44 163 THR A O 1
ATOM 1385 N N . SER A 1 164 ? -17.547 13.392 7.324 1.00 94.88 164 SER A N 1
ATOM 1386 C CA . SER A 1 164 ? -16.469 13.317 6.325 1.00 94.88 164 SER A CA 1
ATOM 1387 C C . SER A 1 164 ? -15.134 13.865 6.843 1.00 94.88 164 SER A C 1
ATOM 1389 O O . SER A 1 164 ? -14.071 13.422 6.410 1.00 94.88 164 SER A O 1
ATOM 1391 N N . GLU A 1 165 ? -15.173 14.826 7.770 1.00 95.06 165 GLU A N 1
ATOM 1392 C CA . GLU A 1 165 ? -13.977 15.348 8.436 1.00 95.06 165 GLU A CA 1
ATOM 1393 C C . GLU A 1 165 ? -13.372 14.312 9.385 1.00 95.06 165 GLU A C 1
ATOM 1395 O O . GLU A 1 165 ? -12.176 14.032 9.305 1.00 95.06 165 GLU A O 1
ATOM 1400 N N . GLU A 1 166 ? -14.200 13.675 10.215 1.00 94.56 166 GLU A N 1
ATOM 1401 C CA . GLU A 1 166 ? -13.744 12.588 11.081 1.00 94.56 166 GLU A CA 1
ATOM 1402 C C . GLU A 1 166 ? -13.227 11.399 10.275 1.00 94.56 166 GLU A C 1
ATOM 1404 O O . GLU A 1 166 ? -12.199 10.832 10.639 1.00 94.56 166 GLU A O 1
ATOM 1409 N N . LEU A 1 167 ? -13.868 11.068 9.149 1.00 95.94 167 LEU A N 1
ATOM 1410 C CA . LEU A 1 167 ? -13.406 10.013 8.252 1.00 95.94 167 LEU A CA 1
ATOM 1411 C C . LEU A 1 167 ? -12.027 10.329 7.683 1.00 95.94 167 LEU A C 1
ATOM 1413 O O . LEU A 1 167 ? -11.184 9.441 7.620 1.00 95.94 167 LEU A O 1
ATOM 1417 N N . ARG A 1 168 ? -11.779 11.575 7.268 1.00 95.31 168 ARG A N 1
ATOM 1418 C CA . ARG A 1 168 ? -10.477 11.994 6.737 1.00 95.31 168 ARG A CA 1
ATOM 1419 C C . ARG A 1 168 ? -9.377 11.825 7.783 1.00 95.31 168 ARG A C 1
ATOM 1421 O O . ARG A 1 168 ? -8.331 11.252 7.476 1.00 95.31 168 ARG A O 1
ATOM 1428 N N . ASP A 1 169 ? -9.626 12.284 9.005 1.00 94.81 169 ASP A N 1
ATOM 1429 C CA . ASP A 1 169 ? -8.683 12.139 10.114 1.00 94.81 169 ASP A CA 1
ATOM 1430 C C . ASP A 1 169 ? -8.460 10.665 10.468 1.00 94.81 169 ASP A C 1
ATOM 1432 O O . ASP A 1 169 ? -7.322 10.216 10.623 1.00 94.81 169 ASP A O 1
ATOM 1436 N N . TRP A 1 170 ? -9.549 9.897 10.559 1.00 95.56 170 TRP A N 1
ATOM 1437 C CA . TRP A 1 170 ? -9.518 8.471 10.854 1.00 95.56 170 TRP A CA 1
ATOM 1438 C C . TRP A 1 170 ? -8.753 7.690 9.788 1.00 95.56 170 TRP A C 1
ATOM 1440 O O . TRP A 1 170 ? -7.853 6.914 10.105 1.00 95.56 170 TRP A O 1
ATOM 1450 N N . ALA A 1 171 ? -9.041 7.953 8.516 1.00 95.75 171 ALA A N 1
ATOM 1451 C CA . ALA A 1 171 ? -8.349 7.349 7.392 1.00 95.75 171 ALA A CA 1
ATOM 1452 C C . ALA A 1 171 ? -6.864 7.696 7.401 1.00 95.75 171 ALA A C 1
ATOM 1454 O O . ALA A 1 171 ? -6.044 6.796 7.246 1.00 95.75 171 ALA A O 1
ATOM 1455 N N . GLY A 1 172 ? -6.494 8.958 7.638 1.00 95.00 172 GLY A N 1
ATOM 1456 C CA . GLY A 1 172 ? -5.092 9.357 7.774 1.00 95.00 172 GLY A CA 1
ATOM 1457 C C . GLY A 1 172 ? -4.374 8.601 8.896 1.00 95.00 172 GLY A C 1
ATOM 1458 O O . GLY A 1 172 ? -3.277 8.075 8.692 1.00 95.00 172 GLY A O 1
ATOM 1459 N N . TRP A 1 173 ? -5.021 8.480 10.057 1.00 95.75 173 TRP A N 1
ATOM 1460 C CA . TRP A 1 173 ? -4.482 7.784 11.224 1.00 95.75 173 TRP A CA 1
ATOM 1461 C C . TRP A 1 173 ? -4.284 6.281 11.013 1.00 95.75 173 TRP A C 1
ATOM 1463 O O . TRP A 1 173 ? -3.249 5.721 11.386 1.00 95.75 173 TRP A O 1
ATOM 1473 N N . VAL A 1 174 ? -5.271 5.615 10.412 1.00 96.12 174 VAL A N 1
ATOM 1474 C CA . VAL A 1 174 ? -5.201 4.181 10.117 1.00 96.12 174 VAL A CA 1
ATOM 1475 C C . VAL A 1 174 ? -4.185 3.919 9.000 1.00 96.12 174 VAL A C 1
ATOM 1477 O O . VAL A 1 174 ? -3.344 3.025 9.134 1.00 96.12 174 VAL A O 1
ATOM 1480 N N . LYS A 1 175 ? -4.175 4.742 7.940 1.00 94.88 175 LYS A N 1
ATOM 1481 C CA . LYS A 1 175 ? -3.218 4.640 6.823 1.00 94.88 175 LYS A CA 1
ATOM 1482 C C . LYS A 1 175 ? -1.770 4.769 7.287 1.00 94.88 175 LYS A C 1
ATOM 1484 O O . LYS A 1 175 ? -0.905 4.055 6.782 1.00 94.88 175 LYS A O 1
ATOM 1489 N N . SER A 1 176 ? -1.490 5.596 8.297 1.00 94.56 176 SER A N 1
ATOM 1490 C CA . SER A 1 176 ? -0.133 5.721 8.849 1.00 94.56 176 SER A CA 1
ATOM 1491 C C . SER A 1 176 ? 0.384 4.428 9.501 1.00 94.56 176 SER A C 1
ATOM 1493 O O . SER A 1 176 ? 1.584 4.300 9.741 1.00 94.56 176 SER A O 1
ATOM 1495 N N . ARG A 1 177 ? -0.501 3.461 9.782 1.00 95.19 177 ARG A N 1
ATOM 1496 C CA . ARG A 1 177 ? -0.193 2.168 10.414 1.00 95.19 177 ARG A CA 1
ATOM 1497 C C . ARG A 1 177 ? -0.316 0.981 9.469 1.00 95.19 177 ARG A C 1
ATOM 1499 O O . ARG A 1 177 ? 0.055 -0.125 9.850 1.00 95.19 177 ARG A O 1
ATOM 1506 N N . PHE A 1 178 ? -0.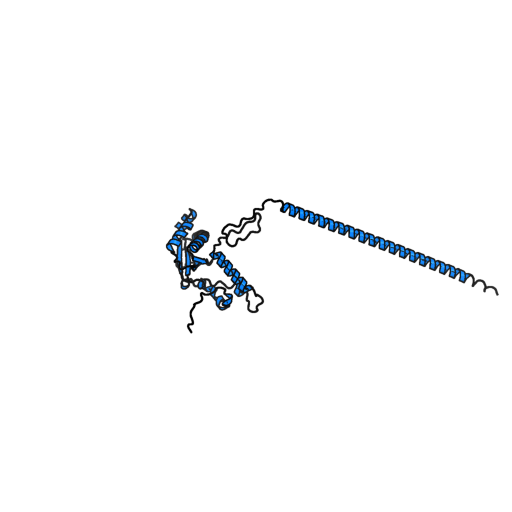742 1.190 8.226 1.00 95.50 178 PHE A N 1
ATOM 1507 C CA . PHE A 1 178 ? -0.854 0.137 7.211 1.00 95.50 178 PHE A CA 1
ATOM 1508 C C . PHE A 1 178 ? 0.416 -0.686 7.027 1.00 95.50 178 PHE A C 1
ATOM 1510 O O . PHE A 1 178 ? 0.343 -1.896 6.832 1.00 95.50 178 PHE A O 1
ATOM 1517 N N . ARG A 1 179 ? 1.589 -0.070 7.192 1.00 94.56 179 ARG A N 1
ATOM 1518 C CA . ARG A 1 179 ? 2.854 -0.805 7.182 1.00 94.56 179 ARG A CA 1
ATOM 1519 C C . ARG A 1 179 ? 2.890 -1.932 8.224 1.00 94.56 179 ARG A C 1
ATOM 1521 O O . ARG A 1 179 ? 3.400 -3.004 7.918 1.00 94.56 179 ARG A O 1
ATOM 1528 N N . ASN A 1 180 ? 2.347 -1.728 9.424 1.00 95.00 180 ASN A N 1
ATOM 1529 C CA . ASN A 1 180 ? 2.319 -2.759 10.466 1.00 95.00 180 ASN A CA 1
ATOM 1530 C C . ASN A 1 180 ? 1.407 -3.926 10.074 1.00 95.00 180 ASN A C 1
ATOM 1532 O O . ASN A 1 180 ? 1.770 -5.078 10.293 1.00 95.00 180 ASN A O 1
ATOM 1536 N N . LEU A 1 181 ? 0.268 -3.635 9.437 1.00 96.31 181 LEU A N 1
ATOM 1537 C CA . LEU A 1 181 ? -0.625 -4.659 8.899 1.00 96.31 181 LEU A CA 1
ATOM 1538 C C . LEU A 1 181 ? 0.064 -5.492 7.809 1.00 96.31 181 LEU A C 1
ATOM 1540 O O . LEU A 1 181 ? 0.026 -6.718 7.862 1.00 96.31 181 LEU A O 1
ATOM 1544 N N . ILE A 1 182 ? 0.763 -4.842 6.874 1.00 95.56 182 ILE A N 1
ATOM 1545 C CA . ILE A 1 182 ? 1.532 -5.539 5.831 1.00 95.56 182 ILE A CA 1
ATOM 1546 C C . ILE A 1 182 ? 2.606 -6.436 6.461 1.00 95.56 182 ILE A C 1
ATOM 1548 O O . ILE A 1 182 ? 2.750 -7.587 6.065 1.00 95.56 182 ILE A O 1
ATOM 1552 N N . LEU A 1 183 ? 3.334 -5.952 7.472 1.00 94.44 183 LEU A N 1
ATOM 1553 C CA . LEU A 1 183 ? 4.352 -6.754 8.159 1.00 94.44 183 LEU A CA 1
ATOM 1554 C C . LEU A 1 183 ? 3.764 -7.955 8.916 1.00 94.44 183 LEU A C 1
ATOM 1556 O O . LEU A 1 183 ? 4.402 -9.006 8.959 1.00 94.44 183 LEU A O 1
ATOM 1560 N N . LYS A 1 184 ? 2.561 -7.821 9.488 1.00 94.56 184 LYS A N 1
ATOM 1561 C CA . LYS A 1 184 ? 1.830 -8.931 10.124 1.00 94.56 184 LYS A CA 1
ATOM 1562 C C . LYS A 1 184 ? 1.396 -9.986 9.108 1.00 94.56 184 LYS A C 1
ATOM 1564 O O . LYS A 1 184 ? 1.529 -11.172 9.375 1.00 94.56 184 LYS A O 1
ATOM 1569 N N . LEU A 1 185 ? 0.937 -9.574 7.928 1.00 94.88 185 LEU A N 1
ATOM 1570 C CA . LEU A 1 185 ? 0.654 -10.506 6.832 1.00 94.88 185 LEU A CA 1
ATOM 1571 C C . LEU A 1 185 ? 1.937 -11.214 6.368 1.00 94.88 185 LEU A C 1
ATOM 1573 O O . LEU A 1 185 ? 1.971 -12.439 6.244 1.00 94.88 185 LEU A O 1
ATOM 1577 N N . GLU A 1 186 ? 3.027 -10.461 6.190 1.00 93.25 186 GLU A N 1
ATOM 1578 C CA . GLU A 1 186 ? 4.312 -11.019 5.763 1.00 93.25 186 GLU A CA 1
ATOM 1579 C C . GLU A 1 186 ? 4.874 -12.033 6.777 1.00 93.25 186 GLU A C 1
ATOM 1581 O O . GLU A 1 186 ? 5.486 -13.021 6.358 1.00 93.25 186 GLU A O 1
ATOM 1586 N N . SER A 1 187 ? 4.659 -11.834 8.086 1.00 92.06 187 SER A N 1
ATOM 1587 C CA . SER A 1 187 ? 5.145 -12.746 9.132 1.00 92.06 187 SER A CA 1
ATOM 1588 C C . SER A 1 187 ? 4.421 -14.094 9.149 1.00 92.06 187 SER A C 1
ATOM 1590 O O . SER A 1 187 ? 5.037 -15.099 9.502 1.00 92.06 187 SER A O 1
ATOM 1592 N N . ILE A 1 188 ? 3.162 -14.140 8.702 1.00 92.31 188 ILE A N 1
ATOM 1593 C CA . ILE A 1 188 ? 2.389 -15.381 8.527 1.00 92.31 188 ILE A CA 1
ATOM 1594 C C . ILE A 1 188 ? 2.539 -15.985 7.118 1.00 92.31 188 ILE A C 1
ATOM 1596 O O . ILE A 1 188 ? 1.863 -16.948 6.766 1.00 92.31 188 ILE A O 1
ATOM 1600 N N . GLY A 1 189 ? 3.442 -15.447 6.292 1.00 92.12 189 GLY A N 1
ATOM 1601 C CA . GLY A 1 189 ? 3.721 -15.978 4.954 1.00 92.12 189 GLY A CA 1
ATOM 1602 C C . GLY A 1 189 ? 2.743 -15.520 3.867 1.00 92.12 189 GLY A C 1
ATOM 1603 O O . GLY A 1 189 ? 2.736 -16.096 2.777 1.00 92.12 189 GLY A O 1
ATOM 1604 N N . VAL A 1 190 ? 1.961 -14.472 4.126 1.00 93.69 190 VAL A N 1
ATOM 1605 C CA . VAL A 1 190 ? 1.066 -13.850 3.145 1.00 93.69 190 VAL A CA 1
ATOM 1606 C C . VAL A 1 190 ? 1.707 -12.565 2.636 1.00 93.69 190 VAL A C 1
ATOM 1608 O O . VAL A 1 190 ? 1.987 -11.637 3.388 1.00 93.69 190 VAL A O 1
ATOM 1611 N N . GLU A 1 191 ? 1.984 -12.502 1.340 1.00 92.75 191 GLU A N 1
ATOM 1612 C CA . GLU A 1 191 ? 2.426 -11.270 0.697 1.00 92.75 191 GLU A CA 1
ATOM 1613 C C . GLU A 1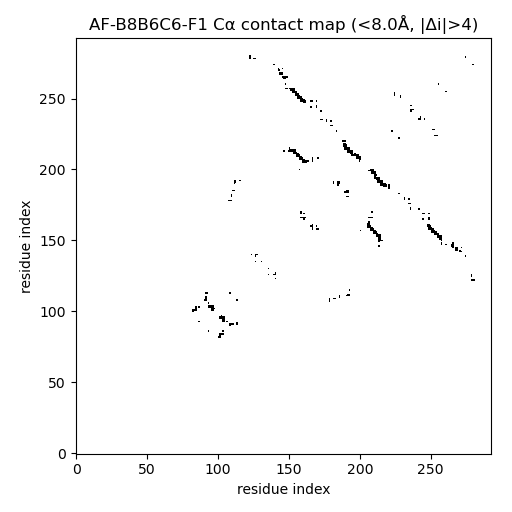 191 ? 1.207 -10.450 0.269 1.00 92.75 191 GLU A C 1
ATOM 1615 O O . GLU A 1 191 ? 0.195 -10.992 -0.167 1.00 92.75 191 GLU A O 1
ATOM 1620 N N . CYS A 1 192 ? 1.307 -9.137 0.440 1.00 93.31 192 CYS A N 1
ATOM 1621 C CA . CYS A 1 192 ? 0.229 -8.196 0.188 1.00 93.31 192 CYS A CA 1
ATOM 1622 C C . CYS A 1 192 ? 0.696 -7.165 -0.839 1.00 93.31 192 CYS A C 1
ATOM 1624 O O . CYS A 1 192 ? 1.781 -6.597 -0.685 1.00 93.31 192 CYS A O 1
ATOM 1626 N N . ASP A 1 193 ? -0.132 -6.903 -1.846 1.00 93.62 193 ASP A N 1
ATOM 1627 C CA . ASP A 1 193 ? 0.065 -5.827 -2.818 1.00 93.62 193 ASP A CA 1
ATOM 1628 C C . ASP A 1 193 ? -0.980 -4.731 -2.571 1.00 93.62 193 ASP A C 1
ATOM 1630 O O . ASP A 1 193 ? -2.103 -4.859 -3.053 1.00 93.62 193 ASP A O 1
ATOM 1634 N N . PRO A 1 194 ? -0.690 -3.701 -1.757 1.00 93.31 194 PRO A N 1
ATOM 1635 C CA . PRO A 1 194 ? -1.666 -2.663 -1.450 1.00 93.31 194 PRO A CA 1
ATOM 1636 C C . PRO A 1 194 ? -1.942 -1.777 -2.672 1.00 93.31 194 PRO A C 1
ATOM 1638 O O . PRO A 1 194 ? -1.016 -1.196 -3.236 1.00 93.31 194 PRO A O 1
ATOM 1641 N N . ASP A 1 195 ? -3.215 -1.624 -3.041 1.00 89.38 195 ASP A N 1
ATOM 1642 C CA . ASP A 1 195 ? -3.642 -0.619 -4.018 1.00 89.38 195 ASP A CA 1
ATOM 1643 C C . ASP A 1 195 ? -3.957 0.719 -3.338 1.00 89.38 195 ASP A C 1
ATOM 1645 O O . ASP A 1 195 ? -4.432 0.778 -2.200 1.00 89.38 195 ASP A O 1
ATOM 1649 N N . SER A 1 196 ? -3.675 1.799 -4.062 1.00 85.88 196 SER A N 1
ATOM 1650 C CA . SER A 1 196 ? -4.004 3.172 -3.682 1.00 85.88 196 SER A CA 1
ATOM 1651 C C . SER A 1 196 ? -5.439 3.571 -4.022 1.00 85.88 196 SER A C 1
ATOM 1653 O O . SER A 1 196 ? -5.872 4.642 -3.603 1.00 85.88 196 SER A O 1
ATOM 1655 N N . THR A 1 197 ? -6.166 2.753 -4.789 1.00 87.94 197 THR A N 1
ATOM 1656 C CA . THR A 1 197 ? -7.560 3.036 -5.139 1.00 87.94 197 THR A CA 1
ATOM 1657 C C . THR A 1 197 ? -8.443 3.005 -3.895 1.00 87.94 197 THR A C 1
ATOM 1659 O O . THR A 1 197 ? -8.459 2.031 -3.140 1.00 87.94 197 THR A O 1
ATOM 1662 N N . GLU A 1 198 ? -9.190 4.088 -3.703 1.00 89.75 198 GLU A N 1
ATOM 1663 C CA . GLU A 1 198 ? -10.123 4.270 -2.599 1.00 89.75 198 GLU A CA 1
ATOM 1664 C C . GLU A 1 198 ? -11.538 4.355 -3.149 1.00 89.75 198 GLU A C 1
ATOM 1666 O O . GLU A 1 198 ? -11.821 5.118 -4.075 1.00 89.75 198 GLU A O 1
ATOM 1671 N N . GLU A 1 199 ? -12.430 3.572 -2.561 1.00 89.69 199 GLU A N 1
ATOM 1672 C CA . GLU A 1 199 ? -13.824 3.493 -2.972 1.00 89.69 199 GLU A CA 1
ATOM 1673 C C . GLU A 1 199 ? -14.738 3.890 -1.823 1.00 89.69 199 GLU A C 1
ATOM 1675 O O . GLU A 1 199 ? -14.381 3.766 -0.653 1.00 89.69 199 GLU A O 1
ATOM 1680 N N . VAL A 1 200 ? -15.932 4.367 -2.151 1.00 88.56 200 VAL A N 1
ATOM 1681 C CA . VAL A 1 200 ? -16.952 4.685 -1.151 1.00 88.56 200 VAL A CA 1
ATOM 1682 C C . VAL A 1 200 ? -17.893 3.495 -1.034 1.00 88.56 200 VAL A C 1
ATOM 1684 O O . VAL A 1 200 ? -18.382 2.978 -2.039 1.00 88.56 200 VAL A O 1
ATOM 1687 N N . ASP A 1 201 ? -18.170 3.064 0.194 1.00 85.94 201 ASP A N 1
ATOM 1688 C CA . ASP A 1 201 ? -19.189 2.052 0.444 1.00 85.94 201 ASP A CA 1
ATOM 1689 C C . ASP A 1 201 ? -20.572 2.706 0.431 1.00 85.94 201 ASP A C 1
ATOM 1691 O O . ASP A 1 201 ? -21.013 3.289 1.420 1.00 85.94 201 ASP A O 1
ATOM 1695 N N . HIS A 1 202 ? -21.264 2.605 -0.702 1.00 84.12 202 HIS A N 1
ATOM 1696 C CA . HIS A 1 202 ? -22.615 3.147 -0.867 1.00 84.12 202 HIS A CA 1
ATOM 1697 C C . HIS A 1 202 ? -23.697 2.360 -0.110 1.00 84.12 202 HIS A C 1
ATOM 1699 O O . HIS A 1 202 ? -24.857 2.767 -0.120 1.00 84.12 202 HIS A O 1
ATOM 1705 N N . THR A 1 203 ? -23.354 1.227 0.515 1.00 85.06 203 THR A N 1
ATOM 1706 C CA . THR A 1 203 ? -24.301 0.450 1.333 1.00 85.06 203 THR A CA 1
ATOM 1707 C C . THR A 1 203 ? -24.439 0.998 2.753 1.00 85.06 203 THR A C 1
ATOM 1709 O O . THR A 1 203 ? -25.377 0.641 3.465 1.00 85.06 203 THR A O 1
ATOM 1712 N N . VAL A 1 204 ? -23.518 1.876 3.151 1.00 87.19 204 VAL A N 1
ATOM 1713 C CA . VAL A 1 204 ? -23.443 2.482 4.478 1.00 87.19 204 VAL A CA 1
ATOM 1714 C C . VAL A 1 204 ? -23.868 3.948 4.370 1.00 87.19 204 VAL A C 1
ATOM 1716 O O . VAL A 1 204 ? -23.539 4.626 3.398 1.00 87.19 204 VAL A O 1
ATOM 1719 N N . PHE A 1 205 ? -24.642 4.432 5.344 1.00 88.88 205 PHE A N 1
ATOM 1720 C CA . PHE A 1 205 ? -25.098 5.826 5.362 1.00 88.88 205 PHE A CA 1
ATOM 1721 C C . PHE A 1 205 ? -23.967 6.774 5.774 1.00 88.88 205 PHE A C 1
ATOM 1723 O O . PHE A 1 205 ? -23.837 7.881 5.253 1.00 88.88 205 PHE A O 1
ATOM 1730 N N . GLU A 1 206 ? -23.146 6.327 6.718 1.00 91.69 206 GLU A N 1
ATOM 1731 C CA . GLU A 1 206 ? -21.981 7.042 7.197 1.00 91.69 206 GLU A CA 1
ATOM 1732 C C . GLU A 1 206 ? -20.914 7.184 6.097 1.00 91.69 206 GLU A C 1
ATOM 1734 O O . GLU A 1 206 ? -20.674 6.243 5.332 1.00 91.69 206 GLU A O 1
ATOM 1739 N N . PRO A 1 207 ? -20.207 8.329 6.049 1.00 95.12 207 PRO A N 1
ATOM 1740 C CA . PRO A 1 207 ? -19.022 8.493 5.221 1.00 95.12 207 PRO A CA 1
ATOM 1741 C C . PRO A 1 207 ? -18.049 7.319 5.379 1.00 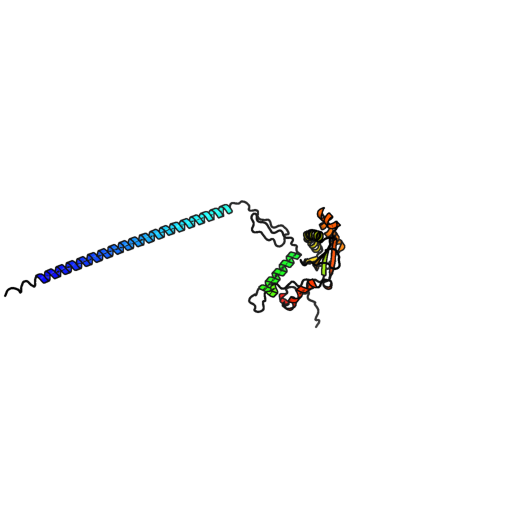95.12 207 PRO A C 1
ATOM 1743 O O . PRO A 1 207 ? -17.636 6.980 6.494 1.00 95.12 207 PRO A O 1
ATOM 1746 N N . SER A 1 208 ? -17.646 6.730 4.252 1.00 96.00 208 SER A N 1
ATOM 1747 C CA . SER A 1 208 ? -16.819 5.527 4.230 1.00 96.00 208 SER A CA 1
ATOM 1748 C C . SER A 1 208 ? -15.737 5.554 3.150 1.00 96.00 208 SER A C 1
ATOM 1750 O O . SER A 1 208 ? -15.888 6.182 2.102 1.00 96.00 208 SER A O 1
ATOM 1752 N N . ILE A 1 209 ? -14.629 4.868 3.434 1.00 95.62 209 ILE A N 1
ATOM 1753 C CA . ILE A 1 209 ? -13.541 4.587 2.491 1.00 95.62 209 ILE A CA 1
ATOM 1754 C C . ILE A 1 209 ? -13.230 3.095 2.562 1.00 95.62 209 ILE A C 1
ATOM 1756 O O . ILE A 1 209 ? -13.039 2.546 3.649 1.00 95.62 209 ILE A O 1
ATOM 1760 N N . VAL A 1 210 ? -13.145 2.452 1.405 1.00 95.75 210 VAL A N 1
ATOM 1761 C CA . VAL A 1 210 ? -12.822 1.038 1.244 1.00 95.75 210 VAL A CA 1
ATOM 1762 C C . VAL A 1 210 ? -11.582 0.900 0.377 1.00 95.75 210 VAL A C 1
ATOM 1764 O O . VAL A 1 210 ? -11.494 1.490 -0.699 1.00 95.75 210 VAL A O 1
ATOM 1767 N N . CYS A 1 211 ? -10.643 0.089 0.849 1.00 95.12 211 CYS A N 1
ATOM 1768 C CA . CYS A 1 211 ? -9.446 -0.307 0.123 1.00 95.12 211 CYS A CA 1
ATOM 1769 C C . CYS A 1 211 ? -9.489 -1.819 -0.118 1.00 95.12 211 CYS A C 1
ATOM 1771 O O . CYS A 1 211 ? -9.905 -2.578 0.764 1.00 95.12 211 CYS A O 1
ATOM 1773 N N . HIS A 1 212 ? -8.996 -2.261 -1.271 1.00 95.75 212 HIS A N 1
ATOM 1774 C CA . HIS A 1 212 ? -8.865 -3.677 -1.605 1.00 95.75 212 HIS A CA 1
ATOM 1775 C C . HIS A 1 212 ? -7.400 -3.993 -1.872 1.00 95.75 212 HIS A C 1
ATOM 1777 O O . HIS A 1 212 ? -6.791 -3.392 -2.751 1.00 95.75 212 HIS A O 1
ATOM 1783 N N . TRP A 1 213 ? -6.825 -4.909 -1.097 1.00 96.19 213 TRP A N 1
ATOM 1784 C CA . TRP A 1 213 ? -5.420 -5.288 -1.215 1.00 96.19 213 TRP A CA 1
ATOM 1785 C C . TRP A 1 213 ? -5.274 -6.727 -1.691 1.00 96.19 213 TRP A C 1
ATOM 1787 O O . TRP A 1 213 ? -5.761 -7.640 -1.035 1.00 96.19 213 TRP A O 1
ATOM 1797 N N . GLY A 1 214 ? -4.586 -6.937 -2.807 1.00 95.56 214 GLY A N 1
ATOM 1798 C CA . GLY A 1 214 ? -4.337 -8.242 -3.397 1.00 95.56 214 GLY A CA 1
ATOM 1799 C C . GLY A 1 214 ? -3.465 -9.098 -2.491 1.00 95.56 214 GLY A C 1
ATOM 1800 O O . GLY A 1 214 ? -2.441 -8.636 -1.978 1.00 95.56 214 GLY A O 1
ATOM 1801 N N . LEU A 1 215 ? -3.876 -10.348 -2.298 1.00 94.88 215 LEU A N 1
ATOM 1802 C CA . LEU A 1 215 ? -3.177 -11.306 -1.452 1.00 94.88 215 LEU A CA 1
ATOM 1803 C C . LEU A 1 215 ? -2.465 -12.364 -2.290 1.00 94.88 215 LEU A C 1
ATOM 1805 O O . LEU A 1 215 ? -2.979 -12.859 -3.293 1.00 94.88 215 LEU A O 1
ATOM 1809 N N . ILE A 1 216 ? -1.259 -12.716 -1.854 1.00 92.44 216 ILE A N 1
ATOM 1810 C CA . ILE A 1 216 ? -0.404 -13.720 -2.479 1.00 92.44 216 ILE A CA 1
ATOM 1811 C C . ILE A 1 216 ? 0.091 -14.664 -1.385 1.00 92.44 216 ILE A C 1
ATOM 1813 O O . ILE A 1 216 ? 0.933 -14.312 -0.554 1.00 92.44 216 ILE A O 1
ATOM 1817 N N . TYR A 1 217 ? -0.406 -15.892 -1.400 1.00 91.06 217 TYR A N 1
ATOM 1818 C CA . TYR A 1 217 ? -0.051 -16.915 -0.425 1.00 91.06 217 TYR A CA 1
ATOM 1819 C C . TYR A 1 217 ? 1.239 -17.635 -0.836 1.00 91.06 217 TYR A C 1
ATOM 1821 O O . TYR A 1 217 ? 1.336 -18.170 -1.939 1.00 91.06 217 TYR A O 1
ATOM 1829 N N . LYS A 1 218 ? 2.253 -17.653 0.041 1.00 83.50 218 LYS A N 1
ATOM 1830 C CA . LYS A 1 218 ? 3.507 -18.404 -0.202 1.00 83.50 218 LYS A CA 1
ATOM 1831 C C . LYS A 1 218 ? 3.403 -19.872 0.194 1.00 83.50 218 LYS A C 1
ATOM 1833 O O . LYS A 1 218 ? 4.143 -20.707 -0.316 1.00 83.50 218 LYS A O 1
ATOM 1838 N N . THR A 1 219 ? 2.504 -20.158 1.119 1.00 79.81 219 THR A N 1
ATOM 1839 C CA . THR A 1 219 ? 2.194 -21.472 1.680 1.00 79.81 219 THR A CA 1
ATOM 1840 C C . THR A 1 219 ? 0.678 -21.601 1.776 1.00 79.81 219 THR A C 1
ATOM 1842 O O . THR A 1 219 ? -0.026 -20.601 1.640 1.00 79.81 219 THR A O 1
ATOM 1845 N N . SER A 1 220 ? 0.155 -22.801 2.035 1.00 76.38 220 SER A N 1
ATOM 1846 C CA . SER A 1 220 ? -1.270 -23.030 2.325 1.00 76.38 220 SER A CA 1
ATOM 1847 C C . SER A 1 220 ? -1.656 -22.479 3.710 1.00 76.38 220 SER A C 1
ATOM 1849 O O . SER A 1 220 ? -2.122 -23.214 4.580 1.00 76.38 220 SER A O 1
ATOM 1851 N N . THR A 1 221 ? -1.369 -21.201 3.952 1.00 82.69 221 THR A N 1
ATOM 1852 C CA . THR A 1 221 ? -1.682 -20.506 5.196 1.00 82.69 221 THR A CA 1
ATOM 1853 C C . THR A 1 221 ? -3.089 -19.946 5.103 1.00 82.69 221 THR A C 1
ATOM 1855 O O . THR A 1 221 ? -3.425 -19.260 4.142 1.00 82.69 221 THR A O 1
ATOM 1858 N N . HIS A 1 222 ? -3.893 -20.195 6.129 1.00 82.44 222 HIS A N 1
ATOM 1859 C CA . HIS A 1 222 ? -5.187 -19.550 6.289 1.00 82.44 222 HIS A CA 1
ATOM 1860 C C . HIS A 1 222 ? -5.031 -18.259 7.102 1.00 82.44 222 HIS A C 1
ATOM 1862 O O . HIS A 1 222 ? -4.336 -18.249 8.119 1.00 82.44 222 HIS A O 1
ATOM 1868 N N . ILE A 1 223 ? -5.685 -17.178 6.676 1.00 89.69 223 ILE A N 1
ATOM 1869 C CA . ILE A 1 223 ? -5.700 -15.920 7.429 1.00 89.69 223 ILE A CA 1
ATOM 1870 C C . ILE A 1 223 ? -6.864 -15.968 8.413 1.00 89.69 223 ILE A C 1
ATOM 1872 O O . ILE A 1 223 ? -8.025 -15.988 8.010 1.00 89.69 223 ILE A O 1
ATOM 1876 N N . ASP A 1 224 ? -6.568 -15.942 9.709 1.00 92.38 224 ASP A N 1
ATOM 1877 C CA . ASP A 1 224 ? -7.582 -15.609 10.706 1.00 92.38 224 ASP A CA 1
ATOM 1878 C C . ASP A 1 224 ? -7.792 -14.090 10.725 1.00 92.38 224 ASP A C 1
ATOM 1880 O O . ASP A 1 224 ? -7.012 -13.333 11.306 1.00 92.38 224 ASP A O 1
ATOM 1884 N N . ILE A 1 225 ? -8.849 -13.641 10.049 1.00 94.19 225 ILE A N 1
ATOM 1885 C CA . ILE A 1 225 ? -9.187 -12.220 9.933 1.00 94.19 225 ILE A CA 1
ATOM 1886 C C . ILE A 1 225 ? -9.581 -11.607 11.270 1.00 94.19 225 ILE A C 1
ATOM 1888 O O . ILE A 1 225 ? -9.313 -10.425 11.482 1.00 94.19 225 ILE A O 1
ATOM 1892 N N . SER A 1 226 ? -10.178 -12.389 12.169 1.00 93.81 226 SER A N 1
ATOM 1893 C CA . SER A 1 226 ? -10.584 -11.886 13.480 1.00 93.81 226 SER A CA 1
ATOM 1894 C C . SER A 1 226 ? -9.339 -11.546 14.292 1.00 93.81 226 SER A C 1
ATOM 1896 O O . SER A 1 226 ? -9.166 -10.400 14.702 1.00 93.81 226 SER A O 1
ATOM 1898 N N . SER A 1 227 ? -8.409 -12.500 14.405 1.00 93.50 227 SER A N 1
ATOM 1899 C CA . SER A 1 227 ? -7.130 -12.282 15.089 1.00 93.50 227 SER A CA 1
ATOM 1900 C C . SER A 1 227 ? -6.298 -11.179 14.425 1.00 93.50 227 SER A C 1
ATOM 1902 O O . SER A 1 227 ? -5.782 -10.303 15.121 1.00 93.50 227 SER A O 1
ATOM 1904 N N . LEU A 1 228 ? -6.209 -11.158 13.090 1.00 95.00 228 LEU A N 1
ATOM 1905 C CA . LEU A 1 228 ? -5.476 -10.121 12.357 1.00 95.00 228 LEU A CA 1
ATOM 1906 C C . LEU A 1 228 ? -6.063 -8.723 12.599 1.00 95.00 228 LEU A C 1
ATOM 1908 O O . LEU A 1 228 ? -5.316 -7.764 12.803 1.00 95.00 228 LEU A O 1
ATOM 1912 N N . GLY A 1 229 ? -7.393 -8.609 12.569 1.00 94.50 229 GLY A N 1
ATOM 1913 C CA . GLY A 1 229 ? -8.116 -7.366 12.808 1.00 94.50 229 GLY A CA 1
ATOM 1914 C C . GLY A 1 229 ? -7.940 -6.867 14.239 1.00 94.50 229 GLY A C 1
ATOM 1915 O O . GLY A 1 229 ? -7.632 -5.693 14.438 1.00 94.50 229 GLY A O 1
ATOM 1916 N N . GLU A 1 230 ? -8.054 -7.752 15.230 1.00 94.06 230 GLU A N 1
ATOM 1917 C CA . GLU A 1 230 ? -7.799 -7.428 16.637 1.00 94.06 230 GLU A CA 1
ATOM 1918 C C . GLU A 1 230 ? -6.362 -6.959 16.859 1.00 94.06 230 GLU A C 1
ATOM 1920 O O . GLU A 1 230 ? -6.122 -5.928 17.493 1.00 94.06 230 GLU A O 1
ATOM 1925 N N . ASP A 1 231 ? -5.391 -7.683 16.306 1.00 94.69 231 ASP A N 1
ATOM 1926 C CA . ASP A 1 231 ? -3.987 -7.328 16.441 1.00 94.69 231 ASP A CA 1
ATOM 1927 C C . ASP A 1 231 ? -3.671 -6.010 15.752 1.00 94.69 231 ASP A C 1
ATOM 1929 O O . ASP A 1 231 ? -2.900 -5.213 16.284 1.00 94.69 231 ASP A O 1
ATOM 1933 N N . PHE A 1 232 ? -4.226 -5.751 14.571 1.00 96.00 232 PHE A N 1
ATOM 1934 C CA . PHE A 1 232 ? -4.045 -4.464 13.912 1.00 96.00 232 PHE A CA 1
ATOM 1935 C C . PHE A 1 232 ? -4.727 -3.332 14.689 1.00 96.00 232 PHE A C 1
ATOM 1937 O O . PHE A 1 232 ? -4.125 -2.274 14.872 1.00 96.00 232 PHE A O 1
ATOM 1944 N N . MET A 1 233 ? -5.917 -3.566 15.246 1.00 94.81 233 MET A N 1
ATOM 1945 C CA . MET A 1 233 ? -6.595 -2.587 16.096 1.00 94.81 233 MET A CA 1
ATOM 1946 C C . MET A 1 233 ? -5.765 -2.203 17.321 1.00 94.81 233 MET A C 1
ATOM 1948 O O . MET A 1 233 ? -5.738 -1.021 17.659 1.00 94.81 233 MET A O 1
ATOM 1952 N N . LYS A 1 234 ? -5.014 -3.135 17.930 1.00 94.31 234 LYS A N 1
ATOM 1953 C CA . LYS A 1 234 ? -4.065 -2.816 19.018 1.00 94.31 234 LYS A CA 1
ATOM 1954 C C . LYS A 1 234 ? -3.012 -1.785 18.593 1.00 94.31 234 LYS A C 1
ATOM 1956 O O . LYS A 1 234 ? -2.677 -0.913 19.391 1.00 94.31 234 LYS A O 1
ATOM 1961 N N . ASP A 1 235 ? -2.531 -1.833 17.348 1.00 93.88 235 ASP A N 1
ATOM 1962 C CA . ASP A 1 235 ? -1.592 -0.830 16.818 1.00 93.88 235 ASP A CA 1
ATOM 1963 C C . ASP A 1 235 ? -2.279 0.520 16.560 1.00 93.88 235 ASP A C 1
ATOM 1965 O O . ASP A 1 235 ? -1.652 1.577 16.670 1.00 93.88 235 ASP A O 1
ATOM 1969 N N . VAL A 1 236 ? -3.562 0.497 16.193 1.00 94.38 236 VAL A N 1
ATOM 1970 C CA . VAL A 1 236 ? -4.364 1.693 15.899 1.00 94.38 236 VAL A CA 1
ATOM 1971 C C . VAL A 1 236 ? -4.717 2.469 17.166 1.00 94.38 236 VAL A C 1
ATOM 1973 O O . VAL A 1 236 ? -4.640 3.697 17.153 1.00 94.38 236 VAL A O 1
ATOM 1976 N N . ILE A 1 237 ? -5.040 1.779 18.262 1.00 93.38 237 ILE A N 1
ATOM 1977 C CA . ILE A 1 237 ? -5.444 2.383 19.547 1.00 93.38 237 ILE A CA 1
ATOM 1978 C C . ILE A 1 237 ? -4.310 2.402 20.587 1.00 93.38 237 ILE A C 1
ATOM 1980 O O . ILE A 1 237 ? -4.552 2.449 21.797 1.00 93.38 237 ILE A O 1
ATOM 1984 N N . ASN A 1 238 ? -3.061 2.352 20.121 1.00 92.25 238 ASN A N 1
ATOM 1985 C CA . ASN A 1 238 ? -1.878 2.264 20.976 1.00 92.25 238 ASN A CA 1
ATOM 1986 C C . ASN A 1 238 ? -1.612 3.529 21.812 1.00 92.25 238 ASN A C 1
ATOM 1988 O O . ASN A 1 238 ? -0.906 3.460 22.817 1.00 92.25 238 ASN A O 1
ATOM 1992 N N . ASP A 1 239 ? -2.195 4.665 21.436 1.00 91.25 239 ASP A N 1
ATOM 1993 C CA . ASP A 1 239 ? -2.081 5.936 22.144 1.00 91.25 239 ASP A CA 1
ATOM 1994 C C . ASP A 1 239 ? -3.453 6.596 22.382 1.00 91.25 239 ASP A C 1
ATOM 1996 O O . ASP A 1 239 ? -4.508 6.086 21.994 1.00 91.25 239 ASP A O 1
ATOM 2000 N N . VAL A 1 240 ? -3.445 7.731 23.086 1.00 90.50 240 VAL A N 1
ATOM 2001 C CA . VAL A 1 240 ? -4.668 8.471 23.434 1.00 90.50 240 VAL A CA 1
ATOM 2002 C C . VAL A 1 240 ? -5.390 8.973 22.183 1.00 90.50 240 VAL A C 1
ATOM 2004 O O . VAL A 1 240 ? -6.617 8.921 22.134 1.00 90.50 240 VAL A O 1
ATOM 2007 N N . TYR A 1 241 ? -4.651 9.419 21.166 1.00 88.06 241 TYR A N 1
ATOM 2008 C CA . TYR A 1 241 ? -5.244 9.950 19.942 1.00 88.06 241 TYR A CA 1
ATOM 2009 C C . TYR A 1 241 ? -5.997 8.853 19.183 1.00 88.06 241 TYR A C 1
ATOM 2011 O O . TYR A 1 241 ? -7.162 9.028 18.828 1.00 88.06 241 TYR A O 1
ATOM 2019 N N . GLY A 1 242 ? -5.369 7.689 19.015 1.00 88.44 242 GLY A N 1
ATOM 2020 C CA . GLY A 1 242 ? -5.973 6.529 18.374 1.00 88.44 242 GLY A CA 1
ATOM 2021 C C . GLY A 1 242 ? -7.201 6.013 19.116 1.00 88.44 242 GLY A C 1
ATOM 2022 O O . GLY A 1 242 ? -8.210 5.710 18.481 1.00 88.44 242 GLY A O 1
ATOM 2023 N N . LYS A 1 243 ? -7.159 5.983 20.456 1.00 89.81 243 LYS A N 1
ATOM 2024 C CA . LYS A 1 243 ? -8.324 5.619 21.281 1.00 89.81 243 LYS A CA 1
ATOM 2025 C C . LYS A 1 243 ? -9.502 6.556 21.041 1.00 89.81 243 LYS A C 1
ATOM 2027 O O . LYS A 1 243 ? -10.595 6.071 20.790 1.00 89.81 243 LYS A O 1
ATOM 2032 N N . VAL A 1 244 ? -9.278 7.870 21.078 1.00 89.25 244 VAL A N 1
ATOM 2033 C CA . VAL A 1 244 ? -10.340 8.873 20.884 1.00 89.25 244 VAL A CA 1
ATOM 2034 C C . VAL A 1 244 ? -10.903 8.833 19.463 1.00 89.25 244 VAL A C 1
ATOM 2036 O O . VAL A 1 244 ? -12.109 8.917 19.279 1.00 89.25 244 VAL A O 1
ATOM 2039 N N . LYS A 1 245 ? -10.067 8.675 18.432 1.00 86.38 245 LYS A N 1
ATOM 2040 C CA . LYS A 1 245 ? -10.575 8.561 17.054 1.00 86.38 245 LYS A CA 1
ATOM 2041 C C . LYS A 1 245 ? -11.341 7.251 16.823 1.00 86.38 245 LYS A C 1
ATOM 2043 O O . LYS A 1 245 ? -12.338 7.247 16.101 1.00 86.38 245 LYS A O 1
ATOM 2048 N N . GLY A 1 246 ? -10.917 6.169 17.475 1.00 82.25 246 GLY A N 1
ATOM 2049 C CA . GLY A 1 246 ? -11.554 4.856 17.393 1.00 82.25 246 GLY A CA 1
ATOM 2050 C C . GLY A 1 246 ? -12.875 4.711 18.159 1.00 82.25 246 GLY A C 1
ATOM 2051 O O . GLY A 1 246 ? -13.554 3.713 17.953 1.00 82.25 246 GLY A O 1
ATOM 2052 N N . THR A 1 247 ? -13.276 5.653 19.027 1.00 86.75 247 THR A N 1
ATOM 2053 C CA . THR A 1 247 ? -14.578 5.557 19.727 1.00 86.75 247 THR A CA 1
ATOM 2054 C C . THR A 1 247 ? -15.762 5.866 18.822 1.00 86.75 247 THR A C 1
ATOM 2056 O O . THR A 1 247 ? -16.837 5.305 19.012 1.00 86.75 247 THR A O 1
ATOM 2059 N N . HIS A 1 248 ? -15.576 6.768 17.860 1.00 84.31 248 HIS A N 1
ATOM 2060 C CA . HIS A 1 248 ? -16.637 7.226 16.959 1.00 84.31 248 HIS A CA 1
ATOM 2061 C C . HIS A 1 248 ? -16.494 6.663 15.546 1.00 84.31 248 HIS A C 1
ATOM 2063 O O . HIS A 1 248 ? -17.458 6.659 14.789 1.00 84.31 248 HIS A O 1
ATOM 2069 N N . SER A 1 249 ? -15.310 6.152 15.209 1.00 92.38 249 SER A N 1
ATOM 2070 C CA . SER A 1 249 ? -15.001 5.609 13.889 1.00 92.38 249 SER A CA 1
ATOM 2071 C C . SER A 1 249 ? -14.853 4.096 13.941 1.00 92.38 249 SER A C 1
ATOM 2073 O O . SER A 1 249 ? -14.461 3.522 14.955 1.00 92.38 249 SER A O 1
ATOM 2075 N N . LYS A 1 250 ? -15.127 3.434 12.821 1.00 93.75 250 LYS A N 1
ATOM 2076 C CA . LYS A 1 250 ? -15.080 1.980 12.704 1.00 93.75 250 LYS A CA 1
ATOM 2077 C C . LYS A 1 250 ? -14.060 1.564 11.647 1.00 93.75 250 LYS A C 1
ATOM 2079 O O . LYS A 1 250 ? -13.899 2.212 10.612 1.00 93.75 250 LYS A O 1
ATOM 2084 N N . LEU A 1 251 ? -13.363 0.470 11.936 1.00 95.56 251 LEU A N 1
ATOM 2085 C CA . LEU A 1 251 ? -12.501 -0.269 11.018 1.00 95.56 251 LEU A CA 1
ATOM 2086 C C . LEU A 1 251 ? -13.073 -1.679 10.893 1.00 95.56 251 LEU A C 1
ATOM 2088 O O . LEU A 1 251 ? -13.351 -2.328 11.899 1.00 95.56 251 LEU A O 1
ATOM 2092 N N . THR A 1 252 ? -13.230 -2.160 9.666 1.00 95.31 252 THR A N 1
ATOM 2093 C CA . THR A 1 252 ? -13.617 -3.545 9.388 1.00 95.31 252 THR A CA 1
ATOM 2094 C C . THR A 1 252 ? -12.690 -4.155 8.356 1.00 95.31 252 THR A C 1
ATOM 2096 O O . THR A 1 252 ? -12.208 -3.468 7.455 1.00 95.31 252 THR A O 1
ATOM 2099 N N . MET A 1 253 ? -12.434 -5.450 8.511 1.00 96.50 253 MET A N 1
ATOM 2100 C CA . MET A 1 253 ? -11.567 -6.220 7.633 1.00 96.50 253 MET A CA 1
ATOM 2101 C C . MET A 1 253 ? -12.267 -7.517 7.241 1.00 96.50 253 MET A C 1
ATOM 2103 O O . MET A 1 253 ? -12.925 -8.142 8.070 1.00 96.50 253 MET A O 1
ATOM 2107 N N . SER A 1 254 ? -12.135 -7.914 5.980 1.00 96.25 254 SER A N 1
ATOM 2108 C CA . SER A 1 254 ? -12.700 -9.161 5.456 1.00 96.25 254 SER A CA 1
ATOM 2109 C C . SER A 1 254 ? -11.907 -9.640 4.246 1.00 96.25 254 SER A C 1
ATOM 2111 O O . SER A 1 254 ? -11.396 -8.812 3.493 1.00 96.25 254 SER A O 1
ATOM 2113 N N . ILE A 1 255 ? -11.848 -10.951 4.012 1.00 96.06 255 ILE A N 1
ATOM 2114 C CA . ILE A 1 255 ? -11.376 -11.480 2.726 1.00 96.06 255 ILE A CA 1
ATOM 2115 C C . ILE A 1 255 ? -12.532 -11.492 1.736 1.00 96.06 255 ILE A C 1
ATOM 2117 O O . ILE A 1 255 ? -13.619 -11.974 2.053 1.00 96.06 255 ILE A O 1
ATOM 2121 N N . VAL A 1 256 ? -12.285 -10.963 0.543 1.00 95.38 256 VAL A N 1
ATOM 2122 C CA . VAL A 1 256 ? -13.215 -11.004 -0.585 1.00 95.38 256 VAL A CA 1
ATOM 2123 C C . VAL A 1 256 ? -12.542 -11.631 -1.799 1.00 95.38 256 VAL A C 1
ATOM 2125 O O . VAL A 1 256 ? -11.330 -11.522 -1.979 1.00 95.38 256 VAL A O 1
ATOM 2128 N N . ARG A 1 257 ? -13.326 -12.294 -2.649 1.00 94.31 257 ARG A N 1
ATOM 2129 C CA . ARG A 1 257 ? -12.828 -12.836 -3.924 1.00 94.31 257 ARG A CA 1
ATOM 2130 C C . ARG A 1 257 ? -12.867 -11.774 -5.017 1.00 94.31 257 ARG A C 1
ATOM 2132 O O . ARG A 1 257 ? -13.660 -10.838 -4.934 1.00 94.31 257 ARG A O 1
ATOM 2139 N N . SER A 1 258 ? -12.097 -11.970 -6.087 1.00 89.81 258 SER A N 1
ATOM 2140 C CA . SER A 1 258 ? -12.140 -11.107 -7.279 1.00 89.81 258 SER A CA 1
ATOM 2141 C C . SER A 1 258 ? -13.575 -10.852 -7.763 1.00 89.81 258 SER A C 1
ATOM 2143 O O . SER A 1 258 ? -13.956 -9.708 -7.995 1.00 89.81 258 SER A O 1
ATOM 2145 N N . SER A 1 259 ? -14.436 -11.874 -7.796 1.00 88.75 259 SER A N 1
ATOM 2146 C CA . SER A 1 259 ? -15.845 -11.757 -8.212 1.00 88.75 259 SER A CA 1
ATOM 2147 C C . SER A 1 259 ? -16.704 -10.808 -7.364 1.00 88.75 259 SER A C 1
ATOM 2149 O O . SER A 1 259 ? -17.782 -10.414 -7.801 1.00 88.75 259 SER A O 1
ATOM 2151 N N . GLN A 1 260 ? -16.269 -10.483 -6.146 1.00 89.62 260 GLN A N 1
ATOM 2152 C CA . GLN A 1 260 ? -16.952 -9.572 -5.224 1.00 89.62 260 GLN A CA 1
ATOM 2153 C C . GLN A 1 260 ? -16.390 -8.147 -5.295 1.00 89.62 260 GLN A C 1
ATOM 2155 O O . GLN A 1 260 ? -16.923 -7.252 -4.639 1.00 89.62 260 GLN A O 1
ATOM 2160 N N . LEU A 1 261 ? -15.329 -7.925 -6.076 1.00 89.00 261 LEU A N 1
ATOM 2161 C CA . LEU A 1 261 ? -14.783 -6.595 -6.276 1.00 89.00 261 LEU A CA 1
ATOM 2162 C C . LEU A 1 261 ? -15.750 -5.719 -7.081 1.00 89.00 261 LEU A C 1
ATOM 2164 O O . LEU A 1 261 ? -16.374 -6.185 -8.042 1.00 89.00 261 LEU A O 1
ATOM 2168 N N . PRO A 1 262 ? -15.851 -4.430 -6.741 1.00 85.75 262 PRO A N 1
ATOM 2169 C CA . PRO A 1 262 ? -16.634 -3.490 -7.522 1.00 85.75 262 PRO A CA 1
ATOM 2170 C C . PRO A 1 262 ? -16.099 -3.329 -8.950 1.00 85.75 262 PRO A C 1
ATOM 2172 O O . PRO A 1 262 ? -14.907 -3.437 -9.245 1.00 85.75 262 PRO A O 1
ATOM 2175 N N . LYS A 1 263 ? -17.030 -3.060 -9.870 1.00 83.50 263 LYS A N 1
ATOM 2176 C CA . LYS A 1 263 ? -16.775 -2.999 -11.320 1.00 83.50 263 LYS A CA 1
ATOM 2177 C C . LYS A 1 263 ? -15.788 -1.894 -11.717 1.00 83.50 263 LYS A C 1
ATOM 2179 O O . LYS A 1 263 ? -15.131 -2.018 -12.746 1.00 83.50 263 LYS A O 1
ATOM 2184 N N . SER A 1 264 ? -15.664 -0.845 -10.905 1.00 79.12 264 SER A N 1
ATOM 2185 C CA . SER A 1 264 ? -14.666 0.227 -11.035 1.00 79.12 264 SER A CA 1
ATOM 2186 C C . SER A 1 264 ? -13.244 -0.321 -11.148 1.00 79.12 264 SER A C 1
ATOM 2188 O O . SER A 1 264 ? -12.511 0.087 -12.047 1.00 79.12 264 SER A O 1
ATO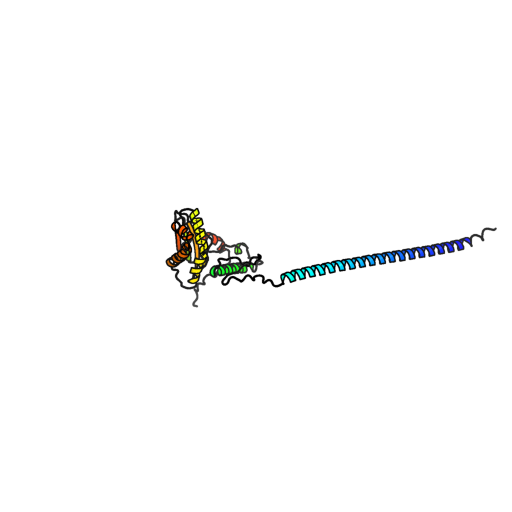M 2190 N N . LEU A 1 265 ? -12.886 -1.314 -10.327 1.00 78.00 265 LEU A N 1
ATOM 2191 C CA . LEU A 1 265 ? -11.550 -1.926 -10.319 1.00 78.00 265 LEU A CA 1
ATOM 2192 C C . LEU A 1 265 ? -11.248 -2.729 -11.595 1.00 78.00 265 LEU A C 1
ATOM 2194 O O . LEU A 1 265 ? -10.087 -2.971 -11.924 1.00 78.00 265 LEU A O 1
ATOM 2198 N N . TYR A 1 266 ? -12.280 -3.095 -12.357 1.00 76.62 266 TYR A N 1
ATOM 2199 C CA . TYR A 1 266 ? -12.149 -3.756 -13.656 1.00 76.62 266 TYR A CA 1
ATOM 2200 C C . TYR A 1 266 ? -12.055 -2.775 -14.827 1.00 76.62 266 TYR A C 1
ATOM 2202 O O . TYR A 1 266 ? -11.630 -3.173 -15.913 1.00 76.62 266 TYR A O 1
ATOM 2210 N N . SER A 1 267 ? -12.407 -1.498 -14.638 1.00 63.66 267 SER A N 1
ATOM 2211 C CA . SER A 1 267 ? -12.486 -0.514 -15.729 1.00 63.66 267 SER A CA 1
ATOM 2212 C C . SER A 1 267 ? -11.136 -0.243 -16.398 1.00 63.66 267 SER A C 1
ATOM 2214 O O . SER A 1 267 ? -11.089 0.227 -17.533 1.00 63.66 267 SER A O 1
ATOM 2216 N N . HIS A 1 268 ? -10.032 -0.555 -15.724 1.00 59.56 268 HIS A N 1
ATOM 2217 C CA . HIS A 1 268 ? -8.689 -0.406 -16.270 1.00 59.56 268 HIS A CA 1
ATOM 2218 C C . HIS A 1 268 ? -8.266 -1.568 -17.190 1.00 59.56 268 HIS A C 1
ATOM 2220 O O . HIS A 1 268 ? -7.324 -1.423 -17.963 1.00 59.56 268 HIS A O 1
ATOM 2226 N N . SER A 1 269 ? -8.989 -2.694 -17.190 1.00 55.25 269 SER A N 1
ATOM 2227 C CA . SER A 1 269 ? -8.662 -3.886 -17.997 1.00 55.25 269 SER A CA 1
ATOM 2228 C C . SER A 1 269 ? -8.954 -3.752 -19.502 1.00 55.25 269 SER A C 1
ATOM 2230 O O . SER A 1 269 ? -8.607 -4.629 -20.290 1.00 55.25 269 SER A O 1
ATOM 2232 N N . VAL A 1 270 ? -9.553 -2.639 -19.941 1.00 51.28 270 VAL A N 1
ATOM 2233 C CA . VAL A 1 270 ? -9.956 -2.434 -21.347 1.00 51.28 270 VAL A CA 1
ATOM 2234 C C . VAL A 1 270 ? -8.750 -2.381 -22.303 1.00 51.28 270 VAL A C 1
ATOM 2236 O O . VAL A 1 270 ? -8.885 -2.684 -23.486 1.00 51.28 270 VAL A O 1
ATOM 2239 N N . TYR A 1 271 ? -7.550 -2.071 -21.797 1.00 53.09 271 TYR A N 1
ATOM 2240 C CA . TYR A 1 271 ? -6.308 -2.042 -22.587 1.00 53.09 271 TYR A CA 1
ATOM 2241 C C . TYR A 1 271 ? -5.571 -3.388 -22.651 1.00 53.09 271 TYR A C 1
ATOM 2243 O O . TYR A 1 271 ? -4.681 -3.565 -23.482 1.00 53.09 271 TYR A O 1
ATOM 2251 N N . THR A 1 272 ? -5.938 -4.352 -21.804 1.00 52.62 272 THR A N 1
ATOM 2252 C CA . THR A 1 272 ? -5.263 -5.649 -21.688 1.00 52.62 272 THR A CA 1
ATOM 2253 C C . THR A 1 272 ? -5.282 -6.517 -22.962 1.00 52.62 272 THR A C 1
ATOM 2255 O O . THR A 1 272 ? -4.258 -7.151 -23.214 1.00 52.62 272 THR A O 1
ATOM 2258 N N . PRO A 1 273 ? -6.335 -6.550 -23.815 1.00 54.72 273 PRO A N 1
ATOM 2259 C CA . PRO A 1 273 ? -6.337 -7.424 -24.996 1.00 54.72 273 PRO A CA 1
ATOM 2260 C C . PRO A 1 273 ? -5.346 -7.011 -26.100 1.00 54.72 273 PRO A C 1
ATOM 2262 O O . PRO A 1 273 ? -5.134 -7.783 -27.031 1.00 54.72 273 PRO A O 1
ATOM 2265 N N . TYR A 1 274 ? -4.718 -5.834 -26.002 1.00 56.44 274 TYR A N 1
ATOM 2266 C CA . TYR A 1 274 ? -3.755 -5.338 -26.995 1.00 56.44 274 TYR A CA 1
ATOM 2267 C C . TYR A 1 274 ? -2.289 -5.546 -26.599 1.00 56.44 274 TYR A C 1
ATOM 2269 O O . TYR A 1 274 ? -1.400 -5.242 -27.391 1.00 56.44 274 TYR A O 1
ATOM 2277 N N . ILE A 1 275 ? -2.019 -6.039 -25.386 1.00 60.53 275 ILE A N 1
ATOM 2278 C CA . ILE A 1 275 ? -0.652 -6.300 -24.927 1.00 60.53 275 ILE A CA 1
ATOM 2279 C C . ILE A 1 275 ? -0.316 -7.760 -25.241 1.00 60.53 275 ILE A C 1
ATOM 2281 O O . ILE A 1 275 ? -1.002 -8.658 -24.746 1.00 60.53 275 ILE A O 1
ATOM 2285 N N . PRO A 1 276 ? 0.738 -8.042 -26.025 1.00 59.44 276 PRO A N 1
ATOM 2286 C CA . PRO A 1 276 ? 1.145 -9.416 -26.282 1.00 59.44 276 PRO A CA 1
ATOM 2287 C C . PRO A 1 276 ? 1.463 -10.160 -24.974 1.00 59.44 276 PRO A C 1
ATOM 2289 O O . PRO A 1 276 ? 2.156 -9.631 -24.108 1.00 59.44 276 PRO A O 1
ATOM 2292 N N . GLN A 1 277 ? 1.001 -11.405 -24.818 1.00 59.03 277 GLN A N 1
ATOM 2293 C CA . GLN A 1 277 ? 1.145 -12.177 -23.568 1.00 59.03 277 GLN A CA 1
ATOM 2294 C C . GLN A 1 277 ? 2.600 -12.328 -23.092 1.00 59.03 277 GLN A C 1
ATOM 2296 O O . GLN A 1 277 ? 2.865 -12.285 -21.892 1.00 59.03 277 GLN A O 1
ATOM 2301 N N . TYR A 1 278 ? 3.563 -12.423 -24.017 1.00 58.56 278 TYR A N 1
ATOM 2302 C CA . TYR A 1 278 ? 4.994 -12.460 -23.685 1.00 58.56 278 TYR A CA 1
ATOM 2303 C C . TYR A 1 278 ? 5.523 -11.136 -23.103 1.00 58.56 278 TYR A C 1
ATOM 2305 O O . TYR A 1 278 ? 6.580 -11.120 -22.477 1.00 58.56 278 TYR A O 1
ATOM 2313 N N . MET A 1 279 ? 4.793 -10.033 -23.296 1.00 53.56 279 MET A N 1
ATOM 2314 C CA . MET A 1 279 ? 5.103 -8.703 -22.769 1.00 53.56 279 MET A CA 1
ATOM 2315 C C . MET A 1 279 ? 4.403 -8.392 -21.441 1.00 53.56 279 MET A C 1
ATOM 2317 O O . MET A 1 279 ? 4.814 -7.459 -20.751 1.00 53.56 279 MET A O 1
ATOM 2321 N N . LEU A 1 280 ? 3.382 -9.163 -21.042 1.00 59.38 280 LEU A N 1
ATOM 2322 C CA . LEU A 1 280 ? 2.696 -8.933 -19.767 1.00 59.38 280 LEU A CA 1
ATOM 2323 C C . LEU A 1 280 ? 3.598 -9.211 -18.559 1.00 59.38 280 LEU A C 1
ATOM 2325 O O . LEU A 1 280 ? 3.337 -8.662 -17.497 1.00 59.38 280 LEU A O 1
ATOM 2329 N N . GLY A 1 281 ? 4.653 -10.028 -18.677 1.00 53.25 281 GLY A N 1
ATOM 2330 C CA . GLY A 1 281 ? 5.616 -10.302 -17.592 1.00 53.25 281 GLY A CA 1
ATOM 2331 C C . GLY A 1 281 ? 5.031 -11.010 -16.355 1.00 53.25 281 GLY A C 1
ATOM 2332 O O . GLY A 1 281 ? 5.770 -11.538 -15.529 1.00 53.25 281 GLY A O 1
ATOM 2333 N N . TYR A 1 282 ? 3.708 -11.074 -16.241 1.00 54.28 282 TYR A N 1
ATOM 2334 C CA . TYR A 1 282 ? 2.961 -11.808 -15.241 1.00 54.28 282 TYR A CA 1
ATOM 2335 C C . TYR A 1 282 ? 2.726 -13.216 -15.781 1.00 54.28 282 TYR A C 1
ATOM 2337 O O . TYR A 1 282 ? 1.772 -13.445 -16.518 1.00 54.28 282 TYR A O 1
ATOM 2345 N N . GLN A 1 283 ? 3.605 -14.160 -15.445 1.00 43.09 283 GLN A N 1
ATOM 2346 C CA . GLN A 1 283 ? 3.324 -15.572 -15.705 1.00 43.09 283 GLN A CA 1
ATOM 2347 C C . GLN A 1 283 ? 1.987 -15.927 -15.039 1.00 43.09 283 GLN A C 1
ATOM 2349 O O . GLN A 1 283 ? 1.809 -15.708 -13.837 1.00 43.09 283 GLN A O 1
ATOM 2354 N N . THR A 1 284 ? 1.032 -16.408 -15.831 1.00 36.66 284 THR A N 1
ATOM 2355 C CA . THR A 1 284 ? -0.139 -17.118 -15.320 1.00 36.66 284 THR A CA 1
ATOM 2356 C C . THR A 1 284 ? 0.343 -18.432 -14.703 1.00 36.66 284 THR A C 1
ATOM 2358 O O . THR A 1 284 ? 1.301 -19.011 -15.229 1.00 36.66 284 THR A O 1
ATOM 2361 N N . PRO A 1 285 ? -0.270 -18.920 -13.610 1.00 33.00 285 PRO A N 1
ATOM 2362 C CA . PRO A 1 285 ? -0.017 -20.280 -13.159 1.00 33.00 285 PRO A CA 1
ATOM 2363 C C . PRO A 1 285 ? -0.290 -21.206 -14.345 1.00 33.00 285 PRO A C 1
ATOM 2365 O O . PRO A 1 285 ? -1.361 -21.173 -14.945 1.00 33.00 285 PRO A O 1
ATOM 2368 N N . THR A 1 286 ? 0.733 -21.936 -14.772 1.00 33.31 286 THR A N 1
ATOM 2369 C CA . THR A 1 286 ? 0.604 -22.917 -15.840 1.00 33.31 286 THR A CA 1
ATOM 2370 C C . THR A 1 286 ? -0.292 -24.027 -15.326 1.00 33.31 286 THR A C 1
ATOM 2372 O O . THR A 1 286 ? 0.136 -24.814 -14.478 1.00 33.31 286 THR A O 1
ATOM 2375 N N . ASP A 1 287 ? -1.512 -24.089 -15.847 1.00 30.42 287 ASP A N 1
ATOM 2376 C CA . ASP A 1 287 ? -2.321 -25.294 -15.808 1.00 30.42 287 ASP A CA 1
ATOM 2377 C C . ASP A 1 287 ? -1.539 -26.400 -16.520 1.00 30.42 287 ASP A C 1
ATOM 2379 O O . ASP A 1 287 ? -1.465 -26.464 -17.748 1.00 30.42 287 ASP A O 1
ATOM 2383 N N . TYR A 1 288 ? -0.915 -27.275 -15.735 1.00 39.31 288 TYR A N 1
ATOM 2384 C CA . TYR A 1 288 ? -0.504 -28.584 -16.215 1.00 39.31 288 TYR A CA 1
ATOM 2385 C C . TYR A 1 288 ? -1.777 -29.380 -16.515 1.00 39.31 288 TYR A C 1
ATOM 2387 O O . TYR A 1 288 ? -2.305 -30.085 -15.658 1.00 39.31 288 TYR A O 1
ATOM 2395 N N . SER A 1 289 ? -2.285 -29.261 -17.741 1.00 38.12 289 SER A N 1
ATOM 2396 C CA . SER A 1 289 ? -3.262 -30.198 -18.288 1.00 38.12 289 SER A CA 1
ATOM 2397 C C . SER A 1 289 ? -2.927 -30.534 -19.746 1.00 38.12 289 SER A C 1
ATOM 2399 O O . SER A 1 289 ? -2.870 -29.663 -20.609 1.00 38.12 289 SER A O 1
ATOM 2401 N N . GLY A 1 290 ? -2.693 -31.829 -19.994 1.00 33.28 290 GLY A N 1
ATOM 2402 C CA . GLY A 1 290 ? -2.471 -32.441 -21.312 1.00 33.28 290 GLY A CA 1
ATOM 2403 C C . GLY A 1 290 ? -0.984 -32.603 -21.670 1.00 33.28 290 GLY A C 1
ATOM 2404 O O . GLY A 1 290 ? -0.243 -31.635 -21.660 1.00 33.28 290 GLY A O 1
ATOM 2405 N N . ALA A 1 291 ? -0.450 -33.776 -22.007 1.00 31.20 291 ALA A N 1
ATOM 2406 C CA . ALA A 1 291 ? -1.090 -34.964 -22.547 1.00 31.20 291 ALA A CA 1
ATOM 2407 C C . ALA A 1 291 ? -0.325 -36.229 -22.128 1.00 31.20 291 ALA A C 1
ATOM 2409 O O . ALA A 1 291 ? 0.896 -36.301 -22.250 1.00 31.20 291 ALA A O 1
ATOM 2410 N N . ALA A 1 292 ? -1.074 -37.232 -21.671 1.00 36.41 292 ALA A N 1
ATOM 2411 C CA . ALA A 1 292 ? -0.683 -38.615 -21.866 1.00 36.41 292 ALA A CA 1
ATOM 2412 C C . ALA A 1 292 ? -0.881 -38.940 -23.354 1.00 36.41 292 ALA A C 1
ATOM 2414 O O . ALA A 1 292 ? -1.968 -38.723 -23.895 1.00 36.41 292 ALA A O 1
ATOM 2415 N N . GLY A 1 293 ? 0.184 -39.422 -23.981 1.00 36.84 293 GLY A N 1
ATOM 2416 C CA . GLY A 1 293 ? 0.243 -40.006 -25.314 1.00 36.84 293 GLY A CA 1
ATOM 2417 C C . GLY A 1 293 ? 1.442 -40.932 -25.348 1.00 36.84 29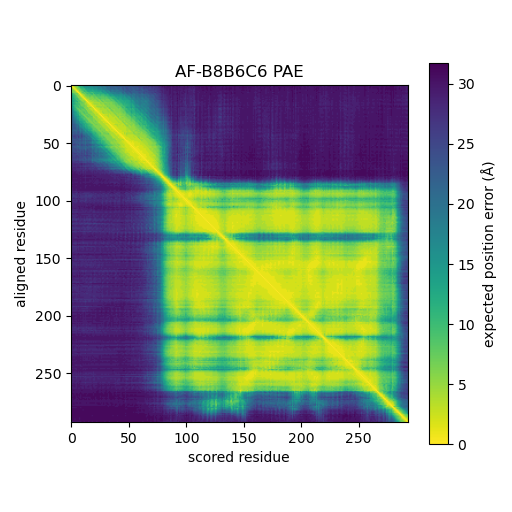3 GLY A C 1
ATOM 2418 O O . GLY A 1 293 ? 2.526 -40.457 -24.941 1.00 36.84 293 GLY A O 1
#

Secondary structure (DSSP, 8-state):
--SSSSSSHHHHHHHHHHHHHHHHHHHHHHHHHHHHHHHHHHHHHHHHHHHHHHHHHHHHHHHHHHHHHHHHHHHHTS-------PPPTT-SS--B-S-SS--BPP----HHHHHHHHHHHHHHHHHHS-TTSTT--HHHHTPPP-HHHH-SEEEEEEEE-SSHHHHHHHHHHHHTTHHHHHHHHHHTTEEEEE----B--TT-SS-EEEEEEEEEESSSPPP-HHHHHHHHHHHHTSSHHHHHHHHH-EEEEEEEEGGGS-GGGGGGGGGGGGS-GGGS--PPP--------